Protein AF-A0A8J6R395-F1 (afdb_monomer_lite)

pLDDT: mean 84.13, std 12.59, range [51.06, 98.0]

Foldseek 3Di:
DDDPVVVVVVVVVVVVVVVVVVVVVVVVLCQLQAADWDDDDDPDPVRCQQANDPPPFPQFKAQLLLLVCLCVVCVVLAPDPDGQVSQVFACDPPDPGGGQWYFTDGSGTIIGGGPRQQQKDWDQDPPPRDIDIDGRHRHHSGNPVSVLSSLLVSLPDPCLALVNSVVVSVVPDDDDPVVSVCSHPPNSVVSSVSSNPRDPVVVVCVVVVCCPPVVVVVVVVVVVVVVVVVPDPPDD

Secondary structure (DSSP, 8-state):
---HHHHHHHHHHHHHHHHHHHHHHHHHHHIIIII-BPP---SSHHHHHHH---S-TTTT-EEHHHHHHHHHH-GGGSSSSSGGGGGT----TT-SS-TTEEEEEESEEEEEE-GGGTSEEEEE-TTT--EEEEET-S-----HHHHHHHHHHHHTSTT-SHHHHHHHHTTT----HHHHHHIIIIIHHHHHHHHHTS--HHHHHHH-GGGTTHHHHHHHHHHHHHHHHTTSPPP-

Sequence (236 aa):
MTSTKEKIGRLVTIGGLILALFVGSVWYLSWVHLSRKVPLAYASVEQQFNYGMIGVEQVDTVPYWIWLILPRLFPEKLPRPGGYVSLKMDWEAGEEVPVGLTKQTTGFPKVSLNCAACHNATFSSLSDGKTKMILTGSAPNFDLQGYVNFLRSSANDPRFNSNYLLNKLQDVYELSWLEKRFYRYIIIPQSQQALSQLEDVPDLLKSHPNWTKEAMQHWQSIQFENSQASQLPNPT

Radius of gyration: 25.34 Å; chains: 1; bounding box: 83×41×78 Å

Structure (mmCIF, N/CA/C/O backbone):
data_AF-A0A8J6R395-F1
#
_entry.id   AF-A0A8J6R395-F1
#
loop_
_atom_site.group_PDB
_atom_site.id
_atom_site.type_symbol
_atom_site.label_atom_id
_atom_site.label_alt_id
_atom_site.label_comp_id
_atom_site.label_asym_id
_atom_site.label_entity_id
_atom_site.label_seq_id
_atom_site.pdbx_PDB_ins_code
_atom_site.Cartn_x
_atom_site.Cartn_y
_atom_site.Cartn_z
_atom_site.occupancy
_atom_site.B_iso_or_equiv
_atom_site.auth_seq_id
_atom_site.auth_comp_id
_atom_site.auth_asym_id
_atom_site.auth_atom_id
_atom_site.pdbx_PDB_model_num
ATOM 1 N N . MET A 1 1 ? -29.014 -1.607 56.529 1.00 56.12 1 MET A N 1
ATOM 2 C CA . MET A 1 1 ? -29.369 -0.866 55.298 1.00 56.12 1 MET A CA 1
ATOM 3 C C . MET A 1 1 ? -28.201 0.051 54.966 1.00 56.12 1 MET A C 1
ATOM 5 O O . MET A 1 1 ? -27.916 0.921 55.773 1.00 56.12 1 MET A O 1
ATOM 9 N N . THR A 1 2 ? -27.470 -0.179 53.870 1.00 57.72 2 THR A N 1
ATOM 10 C CA . THR A 1 2 ? -26.353 0.706 53.481 1.00 57.72 2 THR A CA 1
ATOM 11 C C . THR A 1 2 ? -26.871 2.110 53.181 1.00 57.72 2 THR A C 1
ATOM 13 O O . THR A 1 2 ? -27.927 2.260 52.553 1.00 57.72 2 THR A O 1
ATOM 16 N N . SER A 1 3 ? -26.152 3.125 53.665 1.00 76.44 3 SER A N 1
ATOM 17 C CA . SER A 1 3 ? -26.546 4.530 53.539 1.00 76.44 3 SER A CA 1
ATOM 18 C C . SER A 1 3 ? -26.603 4.933 52.064 1.00 76.44 3 SER A C 1
ATOM 20 O O . SER A 1 3 ? -25.755 4.531 51.266 1.00 76.44 3 SER A O 1
ATOM 22 N N . THR A 1 4 ? -27.584 5.752 51.678 1.00 79.94 4 THR A N 1
ATOM 23 C CA . THR A 1 4 ? -27.735 6.259 50.302 1.00 79.94 4 THR A CA 1
ATOM 24 C C . THR A 1 4 ? -26.440 6.895 49.777 1.00 79.94 4 THR A C 1
ATOM 26 O O . THR A 1 4 ? -26.109 6.722 48.607 1.00 79.94 4 THR A O 1
ATOM 29 N N . LYS A 1 5 ? -25.645 7.535 50.650 1.00 78.81 5 LYS A N 1
ATOM 30 C CA . LYS A 1 5 ? -24.327 8.095 50.300 1.00 78.81 5 LYS A CA 1
ATOM 31 C C . LYS A 1 5 ? -23.294 7.026 49.919 1.00 78.81 5 LYS A C 1
ATOM 33 O O . LYS A 1 5 ? -22.570 7.218 48.949 1.00 78.81 5 LYS A O 1
ATOM 38 N N . GLU A 1 6 ? -23.252 5.892 50.619 1.00 81.06 6 GLU A N 1
ATOM 39 C CA . GLU A 1 6 ? -22.342 4.780 50.290 1.00 81.06 6 GLU A CA 1
ATOM 40 C C . GLU A 1 6 ? -22.725 4.108 48.970 1.00 81.06 6 GLU A C 1
ATOM 42 O O . GLU A 1 6 ? -21.857 3.757 48.173 1.00 81.06 6 GLU A O 1
ATOM 47 N N . LYS A 1 7 ? -24.031 3.960 48.707 1.00 81.25 7 LYS A N 1
ATOM 48 C CA . LYS A 1 7 ? -24.529 3.417 47.434 1.00 81.25 7 LYS A CA 1
ATOM 49 C C . LYS A 1 7 ? -24.155 4.319 46.257 1.00 81.25 7 LYS A C 1
ATOM 51 O O . LYS A 1 7 ? -23.682 3.813 45.244 1.00 81.25 7 LYS A O 1
ATOM 56 N N . ILE A 1 8 ? -24.318 5.636 46.408 1.00 84.69 8 ILE A N 1
ATOM 57 C CA . ILE A 1 8 ? -23.926 6.623 45.391 1.00 84.69 8 ILE A CA 1
ATOM 58 C C . ILE A 1 8 ? -22.409 6.601 45.177 1.00 84.69 8 ILE A C 1
ATOM 60 O O . ILE A 1 8 ? -21.969 6.513 44.035 1.00 84.69 8 ILE A O 1
ATOM 64 N N . GLY A 1 9 ? -21.610 6.596 46.251 1.00 85.69 9 GLY A N 1
ATOM 65 C CA . GLY A 1 9 ? -20.150 6.498 46.153 1.00 85.69 9 GLY A CA 1
ATOM 66 C C . GLY A 1 9 ? -19.703 5.247 45.394 1.00 85.69 9 GLY A C 1
ATOM 67 O O . GLY A 1 9 ? -18.913 5.340 44.459 1.00 85.69 9 GLY A O 1
ATOM 68 N N . ARG A 1 10 ? -20.293 4.088 45.709 1.00 88.75 10 ARG A N 1
ATOM 69 C CA . ARG A 1 10 ? -19.997 2.822 45.026 1.00 88.75 10 ARG A CA 1
ATOM 70 C C . ARG A 1 10 ? -20.396 2.839 43.548 1.00 88.75 10 ARG A C 1
ATOM 72 O O . ARG A 1 10 ? -19.647 2.324 42.724 1.00 88.75 10 ARG A O 1
ATOM 79 N N . LEU A 1 11 ? -21.538 3.436 43.198 1.00 90.38 11 LEU A N 1
ATOM 80 C CA . LEU A 1 11 ? -21.971 3.586 41.803 1.00 90.38 11 LEU A CA 1
ATOM 81 C C . LEU A 1 11 ? -21.041 4.505 41.006 1.00 90.38 11 LEU A C 1
ATOM 83 O O . LEU A 1 11 ? -20.700 4.174 39.874 1.00 90.38 11 LEU A O 1
ATOM 87 N N . VAL A 1 12 ? -20.584 5.611 41.600 1.00 91.75 12 VAL A N 1
ATOM 88 C CA . VAL A 1 12 ? -19.603 6.510 40.972 1.00 91.75 12 VAL A CA 1
ATOM 89 C C . VAL A 1 12 ? -18.276 5.786 40.745 1.00 91.75 12 VAL A C 1
ATOM 91 O O . VAL A 1 12 ? -17.721 5.869 39.653 1.00 91.75 12 VAL A O 1
ATOM 94 N N . THR A 1 13 ? -17.790 5.016 41.724 1.00 91.44 13 THR A N 1
ATOM 95 C CA . THR A 1 13 ? -16.564 4.219 41.564 1.00 91.44 13 THR A CA 1
ATOM 96 C C . THR A 1 13 ? -16.709 3.161 40.472 1.00 91.44 13 THR A C 1
ATOM 98 O O . THR A 1 13 ? -15.827 3.037 39.628 1.00 91.44 13 THR A O 1
ATOM 101 N N . ILE A 1 14 ? -17.824 2.423 40.444 1.00 93.88 14 ILE A N 1
ATOM 102 C CA . ILE A 1 14 ? -18.089 1.422 39.400 1.00 93.88 14 ILE A CA 1
ATOM 103 C C . ILE A 1 14 ? -18.165 2.092 38.025 1.00 93.88 14 ILE A C 1
ATOM 105 O O . ILE A 1 14 ? -17.527 1.621 37.088 1.00 93.88 14 ILE A O 1
ATOM 109 N N . GLY A 1 15 ? -18.885 3.210 37.907 1.00 94.31 15 GLY A N 1
ATOM 110 C CA . GLY A 1 15 ? -18.966 3.980 36.668 1.00 94.31 15 GLY A CA 1
ATOM 111 C C . GLY A 1 15 ? -17.594 4.467 36.197 1.00 94.31 15 GLY A C 1
ATOM 112 O O . GLY A 1 15 ? -17.261 4.318 35.024 1.00 94.31 15 GLY A O 1
ATOM 113 N N . GLY A 1 16 ? -16.766 4.964 37.119 1.00 95.44 16 GLY A N 1
ATOM 114 C CA . GLY A 1 16 ? -15.389 5.369 36.838 1.00 95.44 16 GLY A CA 1
ATOM 115 C C . GLY A 1 16 ? -14.510 4.212 36.359 1.00 95.44 16 GLY A C 1
ATOM 116 O O . GLY A 1 16 ? -13.795 4.361 35.372 1.00 95.44 16 GLY A O 1
ATOM 117 N N . LEU A 1 17 ? -14.601 3.040 36.996 1.00 95.56 17 LEU A N 1
ATOM 118 C CA . LEU A 1 17 ? -13.863 1.841 36.581 1.00 95.56 17 LEU A CA 1
ATOM 119 C C . LEU A 1 17 ? -14.310 1.337 35.205 1.00 95.56 17 LEU A C 1
ATOM 121 O O . LEU A 1 17 ? -13.466 0.995 34.381 1.00 95.56 17 LEU A O 1
ATOM 125 N N . ILE A 1 18 ? -15.617 1.327 34.929 1.00 94.94 18 ILE A N 1
ATOM 126 C CA . ILE A 1 18 ? -16.154 0.945 33.616 1.00 94.94 18 ILE A CA 1
ATOM 127 C C . ILE A 1 18 ? -15.660 1.912 32.539 1.00 94.94 18 ILE A C 1
ATOM 129 O O . ILE A 1 18 ? -15.206 1.467 31.487 1.00 94.94 18 ILE A O 1
ATOM 133 N N . LEU A 1 19 ? -15.698 3.221 32.801 1.00 94.50 19 LEU A N 1
ATOM 134 C CA . LEU A 1 19 ? -15.193 4.222 31.865 1.00 94.50 19 LEU A CA 1
ATOM 135 C C . LEU A 1 19 ? -13.690 4.048 31.618 1.00 94.50 19 LEU A C 1
ATOM 137 O O . LEU A 1 19 ? -13.259 4.066 30.468 1.00 94.50 19 LEU A O 1
ATOM 141 N N . ALA A 1 20 ? -12.899 3.828 32.670 1.00 94.06 20 ALA A N 1
ATOM 142 C CA . ALA A 1 20 ? -11.463 3.593 32.550 1.00 94.06 20 ALA A CA 1
ATOM 143 C C . ALA A 1 20 ? -11.154 2.329 31.732 1.00 94.06 20 ALA A C 1
ATOM 145 O O . ALA A 1 20 ? -10.299 2.364 30.849 1.00 94.06 20 ALA A O 1
ATOM 146 N N . LEU A 1 21 ? -11.883 1.233 31.966 1.00 95.00 21 LEU A N 1
ATOM 147 C CA . LEU A 1 21 ? -11.754 0.001 31.184 1.00 95.00 21 LEU A CA 1
ATOM 148 C C . LEU A 1 21 ? -12.159 0.205 29.724 1.00 95.00 21 LEU A C 1
ATOM 150 O O . LEU A 1 21 ? -11.479 -0.293 28.828 1.00 95.00 21 LEU A O 1
ATOM 154 N N . PHE A 1 22 ? -13.234 0.951 29.469 1.00 94.81 22 PHE A N 1
ATOM 155 C CA . PHE A 1 22 ? -13.680 1.263 28.115 1.00 94.81 22 PHE A CA 1
ATOM 156 C C . PHE A 1 22 ? -12.634 2.091 27.363 1.00 94.81 22 PHE A C 1
ATOM 158 O O . PHE A 1 22 ? -12.210 1.704 26.276 1.00 94.81 22 PHE A O 1
ATOM 165 N N . VAL A 1 23 ? -12.155 3.183 27.967 1.00 93.94 23 VAL A N 1
ATOM 166 C CA . VAL A 1 23 ? -11.109 4.037 27.386 1.00 93.94 23 VAL A CA 1
ATOM 167 C C . VAL A 1 23 ? -9.820 3.245 27.166 1.00 93.94 23 VAL A C 1
ATOM 169 O O . VAL A 1 23 ? -9.249 3.309 26.080 1.00 93.94 23 VAL A O 1
ATOM 172 N N . GLY A 1 24 ? -9.399 2.442 28.148 1.00 93.69 24 GLY A N 1
ATOM 173 C CA . GLY A 1 24 ? -8.225 1.576 28.028 1.00 93.69 24 GLY A CA 1
ATOM 174 C C . GLY A 1 24 ? -8.359 0.553 26.898 1.00 93.69 24 GLY A C 1
ATOM 175 O O . GLY A 1 24 ? -7.418 0.358 26.131 1.00 93.69 24 GLY A O 1
ATOM 176 N N . SER A 1 25 ? -9.543 -0.042 26.731 1.00 91.56 25 SER A N 1
ATOM 177 C CA . SER A 1 25 ? -9.823 -1.003 25.655 1.00 91.56 25 SER A CA 1
ATOM 178 C C . SER A 1 25 ? -9.801 -0.341 24.279 1.00 91.56 25 SER A C 1
ATOM 180 O O . SER A 1 25 ? -9.165 -0.853 23.360 1.00 91.56 25 SER A O 1
ATOM 182 N N . VAL A 1 26 ? -10.448 0.820 24.126 1.00 90.62 26 VAL A N 1
ATOM 183 C CA . VAL A 1 26 ? -10.442 1.583 22.867 1.00 90.62 26 VAL A CA 1
ATOM 184 C C . VAL A 1 26 ? -9.024 2.014 22.502 1.00 90.62 26 VAL A C 1
ATOM 186 O O . VAL A 1 26 ? -8.619 1.868 21.346 1.00 90.62 26 VAL A O 1
ATOM 189 N N . TRP A 1 27 ? -8.256 2.502 23.479 1.00 91.62 27 TRP A N 1
ATOM 190 C CA . TRP A 1 27 ? -6.858 2.878 23.283 1.00 91.62 27 TRP A CA 1
ATOM 191 C C . TRP A 1 27 ? -6.016 1.681 22.832 1.00 91.62 27 TRP A C 1
ATOM 193 O O . TRP A 1 27 ? -5.324 1.767 21.818 1.00 91.62 27 TRP A O 1
ATOM 203 N N . TYR A 1 28 ? -6.128 0.545 23.526 1.00 91.12 28 TYR A N 1
ATOM 204 C CA . TYR A 1 28 ? -5.366 -0.662 23.211 1.00 91.12 28 TYR A CA 1
ATOM 205 C C . TYR A 1 28 ? -5.694 -1.195 21.812 1.00 91.12 28 TYR A C 1
ATOM 207 O O . TYR A 1 28 ? -4.789 -1.465 21.026 1.00 91.12 28 TYR A O 1
ATOM 215 N N . LEU A 1 29 ? -6.979 -1.282 21.457 1.00 89.56 29 LEU A N 1
ATOM 216 C CA . LEU A 1 29 ? -7.403 -1.737 20.130 1.00 89.56 29 LEU A CA 1
ATOM 217 C C . LEU A 1 29 ? -6.937 -0.785 19.023 1.00 89.56 29 LEU A C 1
ATOM 219 O O . LEU A 1 29 ? -6.461 -1.237 17.983 1.00 89.56 29 LEU A O 1
ATOM 223 N N . SER A 1 30 ? -7.024 0.526 19.254 1.00 86.38 30 SER A N 1
ATOM 224 C CA . SER A 1 30 ? -6.527 1.526 18.305 1.00 86.38 30 SER A CA 1
ATOM 225 C C . SER A 1 30 ? -5.020 1.391 18.108 1.00 86.38 30 SER A C 1
ATOM 227 O O . SER A 1 30 ? -4.551 1.370 16.974 1.00 86.38 30 SER A O 1
ATOM 229 N N . TRP A 1 31 ? -4.257 1.217 19.190 1.00 90.56 31 TRP A N 1
ATOM 230 C CA . TRP A 1 31 ? -2.820 0.973 19.114 1.00 90.56 31 TRP A CA 1
ATOM 231 C C . TRP A 1 31 ? -2.498 -0.287 18.303 1.00 90.56 31 TRP A C 1
ATOM 233 O O . TRP A 1 31 ? -1.672 -0.240 17.390 1.00 90.56 31 TRP A O 1
ATOM 243 N N . VAL A 1 32 ? -3.182 -1.400 18.587 1.00 86.38 32 VAL A N 1
ATOM 244 C CA . VAL A 1 32 ? -2.973 -2.681 17.896 1.00 86.38 32 VAL A CA 1
ATOM 245 C C . VAL A 1 32 ? -3.240 -2.570 16.394 1.00 86.38 32 VAL A C 1
ATOM 247 O O . VAL A 1 32 ? -2.427 -3.062 15.615 1.00 86.38 32 VAL A O 1
ATOM 250 N N . HIS A 1 33 ? -4.326 -1.909 15.986 1.00 85.75 33 HIS A N 1
ATOM 251 C CA . HIS A 1 33 ? -4.751 -1.866 14.583 1.00 85.75 33 HIS A CA 1
ATOM 252 C C . HIS A 1 33 ? -4.195 -0.691 13.772 1.00 85.75 33 HIS A C 1
ATOM 254 O O . HIS A 1 33 ? -4.229 -0.745 12.543 1.00 85.75 33 HIS A O 1
ATOM 260 N N . LEU A 1 34 ? -3.672 0.359 14.414 1.00 83.62 34 LEU A N 1
ATOM 261 C CA . LEU A 1 34 ? -3.184 1.555 13.712 1.00 83.62 34 LEU A CA 1
ATOM 262 C C . LEU A 1 34 ? -1.682 1.809 13.884 1.00 83.62 34 LEU A C 1
ATOM 264 O O . LEU A 1 34 ? -1.074 2.381 12.981 1.00 83.62 34 LEU A O 1
ATOM 268 N N . SER A 1 35 ? -1.069 1.349 14.980 1.00 83.88 35 SER A N 1
ATOM 269 C CA . SER A 1 35 ? 0.290 1.779 15.351 1.00 83.88 35 SER A CA 1
ATOM 270 C C . SER A 1 35 ? 1.264 0.645 15.668 1.00 83.88 35 SER A C 1
ATOM 272 O O . SER A 1 35 ? 2.477 0.856 15.633 1.00 83.88 35 SER A O 1
ATOM 274 N N . ARG A 1 36 ? 0.779 -0.565 15.976 1.00 88.50 36 ARG A N 1
ATOM 275 C CA . ARG A 1 36 ? 1.634 -1.688 16.381 1.00 88.50 36 ARG A CA 1
ATOM 276 C C . ARG A 1 36 ? 2.570 -2.111 15.253 1.00 88.50 36 ARG A C 1
ATOM 278 O O . ARG A 1 36 ? 2.127 -2.669 14.251 1.00 88.50 36 ARG A O 1
ATOM 285 N N . LYS A 1 37 ? 3.869 -1.906 15.455 1.00 85.44 37 LYS A N 1
ATOM 286 C CA . LYS A 1 37 ? 4.921 -2.380 14.553 1.00 85.44 37 LYS A CA 1
ATOM 287 C C . LYS A 1 37 ? 5.205 -3.856 14.807 1.00 85.44 37 LYS A C 1
ATOM 289 O O . LYS A 1 37 ? 5.420 -4.256 15.950 1.00 85.44 37 LYS A O 1
ATOM 294 N N . VAL A 1 38 ? 5.218 -4.651 13.745 1.00 85.69 38 VAL A N 1
ATOM 295 C CA . VAL A 1 38 ? 5.715 -6.028 13.773 1.00 85.69 38 VAL A CA 1
ATOM 296 C C . VAL A 1 38 ? 7.155 -6.005 13.253 1.00 85.69 38 VAL A C 1
ATOM 298 O O . VAL A 1 38 ? 7.378 -5.498 12.146 1.00 85.69 38 VAL A O 1
ATOM 301 N N . PRO A 1 39 ? 8.138 -6.476 14.041 1.00 81.88 39 PRO A N 1
ATOM 302 C CA . PRO A 1 39 ? 9.511 -6.577 13.572 1.00 81.88 39 PRO A CA 1
ATOM 303 C C . PRO A 1 39 ? 9.601 -7.631 12.466 1.00 81.88 39 PRO A C 1
ATOM 305 O O . PRO A 1 39 ? 8.974 -8.686 12.555 1.00 81.88 39 PRO A O 1
ATOM 308 N N . LEU A 1 40 ? 10.384 -7.332 11.434 1.00 82.44 40 LEU A N 1
ATOM 309 C CA . LEU A 1 40 ? 10.732 -8.270 10.374 1.00 82.44 40 LEU A CA 1
ATOM 310 C C . LEU A 1 40 ? 12.179 -8.706 10.583 1.00 82.44 40 LEU A C 1
ATOM 312 O O . LEU A 1 40 ? 13.036 -7.874 10.883 1.00 82.44 40 LEU A O 1
ATOM 316 N N . ALA A 1 41 ? 12.429 -10.002 10.439 1.00 85.00 41 ALA A N 1
ATOM 317 C CA . ALA A 1 41 ? 13.768 -10.566 10.403 1.00 85.00 41 ALA A CA 1
ATOM 318 C C . ALA A 1 41 ? 14.008 -11.118 8.999 1.00 85.00 41 ALA A C 1
ATOM 320 O O . ALA A 1 41 ? 13.146 -11.804 8.452 1.00 85.00 41 ALA A O 1
ATOM 321 N N . TYR A 1 42 ? 15.170 -10.807 8.438 1.00 86.69 42 TYR A N 1
ATOM 322 C CA . TYR A 1 42 ? 15.583 -11.264 7.118 1.00 86.69 42 TYR A CA 1
ATOM 323 C C . TYR A 1 42 ? 16.632 -12.360 7.273 1.00 86.69 42 TYR A C 1
ATOM 325 O O . TYR A 1 42 ? 17.481 -12.293 8.164 1.00 86.69 42 TYR A O 1
ATOM 333 N N . ALA A 1 43 ? 16.569 -13.372 6.413 1.00 89.00 43 ALA A N 1
ATOM 334 C CA . ALA A 1 43 ? 17.501 -14.493 6.428 1.00 89.00 43 ALA A CA 1
ATOM 335 C C . ALA A 1 43 ? 18.907 -14.091 5.953 1.00 89.00 43 ALA A C 1
ATOM 337 O O . ALA A 1 43 ? 19.882 -14.758 6.298 1.00 89.00 43 ALA A O 1
ATOM 338 N N . SER A 1 44 ? 19.020 -13.011 5.174 1.00 90.19 44 SER A N 1
ATOM 339 C CA . SER A 1 44 ? 20.290 -12.512 4.654 1.00 90.19 44 SER A CA 1
ATOM 340 C C . SER A 1 44 ? 20.260 -11.003 4.381 1.00 90.19 44 SER A C 1
ATOM 342 O O . SER A 1 44 ? 19.198 -10.371 4.381 1.00 90.19 44 SER A O 1
ATOM 344 N N . VAL A 1 45 ? 21.440 -10.422 4.134 1.00 88.75 45 VAL A N 1
ATOM 345 C CA . VAL A 1 45 ? 21.584 -9.004 3.760 1.00 88.75 45 VAL A CA 1
ATOM 346 C C . VAL A 1 45 ? 20.914 -8.734 2.416 1.00 88.75 45 VAL A C 1
ATOM 348 O O . VAL A 1 45 ? 20.307 -7.685 2.234 1.00 88.75 45 VAL A O 1
ATOM 351 N N . GLU A 1 46 ? 20.968 -9.694 1.498 1.00 87.81 46 GLU A N 1
ATOM 352 C CA . GLU A 1 46 ? 20.325 -9.618 0.191 1.00 87.81 46 GLU A CA 1
ATOM 353 C C . GLU A 1 46 ? 18.805 -9.529 0.331 1.00 87.81 46 GLU A C 1
ATOM 355 O O . GLU A 1 46 ? 18.181 -8.647 -0.255 1.00 87.81 46 GLU A O 1
ATOM 360 N N . GLN A 1 47 ? 18.206 -10.373 1.177 1.00 88.94 47 GLN A N 1
ATOM 361 C CA . GLN A 1 47 ? 16.768 -10.315 1.433 1.00 88.94 47 GLN A CA 1
ATOM 362 C C . GLN A 1 47 ? 16.377 -8.999 2.126 1.00 88.94 47 GLN A C 1
ATOM 364 O O . GLN A 1 47 ? 15.368 -8.385 1.776 1.00 88.94 47 GLN A O 1
ATOM 369 N N . GLN A 1 48 ? 17.197 -8.524 3.069 1.00 90.12 48 GLN A N 1
ATOM 370 C CA . GLN A 1 48 ? 16.993 -7.220 3.699 1.00 90.12 48 GLN A CA 1
ATOM 371 C C . GLN A 1 48 ? 17.123 -6.069 2.695 1.00 90.12 48 GLN A C 1
ATOM 373 O O . GLN A 1 48 ? 16.398 -5.089 2.803 1.00 90.12 48 GLN A O 1
ATOM 378 N N . PHE A 1 49 ? 18.015 -6.155 1.714 1.00 89.19 49 PHE A N 1
ATOM 379 C CA . PHE A 1 49 ? 18.121 -5.144 0.670 1.00 89.19 49 PHE A CA 1
ATOM 380 C C . PHE A 1 49 ? 16.891 -5.158 -0.248 1.00 89.19 49 PHE A C 1
ATOM 382 O O . PHE A 1 49 ? 16.314 -4.104 -0.514 1.00 89.19 49 PHE A O 1
ATOM 389 N N . ASN A 1 50 ? 16.455 -6.347 -0.676 1.00 88.94 50 ASN A N 1
ATOM 390 C CA . ASN A 1 50 ? 15.342 -6.520 -1.609 1.00 88.94 50 ASN A CA 1
ATOM 391 C C . ASN A 1 50 ? 13.985 -6.117 -1.013 1.00 88.94 50 ASN A C 1
ATOM 393 O O . ASN A 1 50 ? 13.172 -5.512 -1.716 1.00 88.94 50 ASN A O 1
ATOM 397 N N . TYR A 1 51 ? 13.753 -6.405 0.275 1.00 91.06 51 TYR A N 1
ATOM 398 C CA . TYR A 1 51 ? 12.437 -6.278 0.925 1.00 91.06 51 TYR A CA 1
ATOM 399 C C . TYR A 1 51 ? 12.444 -5.438 2.208 1.00 91.06 51 TYR A C 1
ATOM 401 O O . TYR A 1 51 ? 11.410 -5.288 2.862 1.00 91.06 51 TYR A O 1
ATOM 409 N N . GLY A 1 52 ? 13.589 -4.867 2.577 1.00 89.38 52 GLY A N 1
ATOM 410 C CA . GLY A 1 52 ? 13.772 -4.084 3.794 1.00 89.38 52 GLY A CA 1
ATOM 411 C C . GLY A 1 52 ? 12.975 -2.792 3.834 1.00 89.38 52 GLY A C 1
ATOM 412 O O . GLY A 1 52 ? 12.745 -2.149 2.812 1.00 89.38 52 GLY A O 1
ATOM 413 N N . MET A 1 53 ? 12.612 -2.402 5.052 1.00 81.88 53 MET A N 1
ATOM 414 C CA . MET A 1 53 ? 12.093 -1.077 5.375 1.00 81.88 53 MET A CA 1
ATOM 415 C C . MET A 1 53 ? 13.272 -0.111 5.558 1.00 81.88 53 MET A C 1
ATOM 417 O O . MET A 1 53 ? 14.254 -0.463 6.213 1.00 81.88 53 MET A O 1
ATOM 421 N N . ILE A 1 54 ? 13.176 1.096 5.013 1.00 76.00 54 ILE A N 1
ATOM 422 C CA . ILE A 1 54 ? 14.233 2.120 4.974 1.00 76.00 54 ILE A CA 1
ATOM 423 C C . ILE A 1 54 ? 13.933 3.346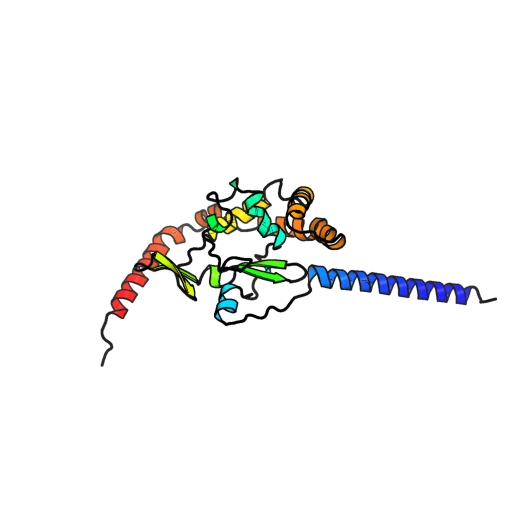 5.860 1.00 76.00 54 ILE A C 1
ATOM 425 O O . ILE A 1 54 ? 14.778 4.223 6.011 1.00 76.00 54 ILE A O 1
ATOM 429 N N . GLY A 1 55 ? 12.762 3.397 6.500 1.00 70.25 55 GLY A N 1
ATOM 430 C CA . GLY A 1 55 ? 12.381 4.391 7.507 1.00 70.25 55 GLY A CA 1
ATOM 431 C C . GLY A 1 55 ? 11.734 5.670 6.963 1.00 70.25 55 GLY A C 1
ATOM 432 O O . GLY A 1 55 ? 11.430 6.564 7.755 1.00 70.25 55 GLY A O 1
ATOM 433 N N . VAL A 1 56 ? 11.504 5.772 5.649 1.00 64.12 56 VAL A N 1
ATOM 434 C CA . VAL A 1 56 ? 10.885 6.943 4.984 1.00 64.12 56 VAL A CA 1
ATOM 435 C C . VAL A 1 56 ? 9.439 6.699 4.529 1.00 64.12 56 VAL A C 1
ATOM 437 O O . VAL A 1 56 ? 8.835 7.523 3.853 1.00 64.12 56 VAL A O 1
ATOM 440 N N . GLU A 1 57 ? 8.823 5.598 4.953 1.00 63.38 57 GLU A N 1
ATOM 441 C CA . GLU A 1 57 ? 7.550 5.089 4.413 1.00 63.38 57 GLU A CA 1
ATOM 442 C C . GLU A 1 57 ? 6.309 5.856 4.883 1.00 63.38 57 GLU A C 1
ATOM 444 O O . GLU A 1 57 ? 5.174 5.501 4.559 1.00 63.38 57 GLU A O 1
ATOM 449 N N . GLN A 1 58 ? 6.492 6.912 5.675 1.00 55.03 58 GLN A N 1
ATOM 450 C CA . GLN A 1 58 ? 5.380 7.718 6.179 1.00 55.03 58 GLN A CA 1
ATOM 451 C C . GLN A 1 58 ? 4.626 8.453 5.061 1.00 55.03 58 GLN A C 1
ATOM 453 O O . GLN A 1 58 ? 3.486 8.849 5.285 1.00 55.03 58 GLN A O 1
ATOM 458 N N . VAL A 1 59 ? 5.234 8.602 3.879 1.00 52.41 59 VAL A N 1
ATOM 459 C CA . VAL A 1 59 ? 4.680 9.378 2.760 1.00 52.41 59 VAL A CA 1
ATOM 460 C C . VAL A 1 59 ? 4.078 8.484 1.661 1.00 52.41 59 VAL A C 1
ATOM 462 O O . VAL A 1 59 ? 3.040 8.835 1.107 1.00 52.41 59 VAL A O 1
ATOM 465 N N . ASP A 1 60 ? 4.619 7.277 1.437 1.00 63.34 60 ASP A N 1
ATOM 466 C CA . ASP A 1 60 ? 4.350 6.490 0.215 1.00 63.34 60 ASP A CA 1
ATOM 467 C C . ASP A 1 60 ? 3.720 5.104 0.469 1.00 63.34 60 ASP A C 1
ATOM 469 O O . ASP A 1 60 ? 3.845 4.182 -0.342 1.00 63.34 60 ASP A O 1
ATOM 473 N N . THR A 1 61 ? 3.047 4.913 1.611 1.00 84.06 61 THR A N 1
ATOM 474 C CA . THR A 1 61 ? 2.488 3.598 1.964 1.00 84.06 61 THR A CA 1
ATOM 475 C C . THR A 1 61 ? 1.092 3.345 1.413 1.00 84.06 61 THR A C 1
ATOM 477 O O . THR A 1 61 ? 0.162 4.122 1.615 1.00 84.06 61 THR A O 1
ATOM 480 N N . VAL A 1 62 ? 0.908 2.166 0.816 1.00 92.81 62 VAL A N 1
ATOM 481 C CA . VAL A 1 62 ? -0.404 1.650 0.404 1.00 92.81 62 VAL A CA 1
ATOM 482 C C . VAL A 1 62 ? -0.771 0.463 1.297 1.00 92.81 62 VAL A C 1
ATOM 484 O O . VAL A 1 62 ? 0.070 -0.408 1.518 1.00 92.81 62 VAL A O 1
ATOM 487 N N . PRO A 1 63 ? -2.002 0.352 1.826 1.00 94.75 63 PRO A N 1
ATOM 488 C CA . PRO A 1 63 ? -2.421 -0.852 2.541 1.00 94.75 63 PRO A CA 1
ATOM 489 C C . PRO A 1 63 ? -2.271 -2.078 1.631 1.00 94.75 63 PRO A C 1
ATOM 491 O O . PRO A 1 63 ? -2.822 -2.091 0.531 1.00 94.75 63 PRO A O 1
ATOM 494 N N . TYR A 1 64 ? -1.547 -3.107 2.082 1.00 95.75 64 TYR A N 1
ATOM 495 C CA . TYR A 1 64 ? -1.136 -4.252 1.254 1.00 95.75 64 TYR A CA 1
ATOM 496 C C . TYR A 1 64 ? -2.319 -4.908 0.538 1.00 95.75 64 TYR A C 1
ATOM 498 O O . TYR A 1 64 ? -2.275 -5.160 -0.660 1.00 95.75 64 TYR A O 1
ATOM 506 N N . TRP A 1 65 ? -3.410 -5.123 1.268 1.00 96.25 65 TRP A N 1
ATOM 507 C CA . TRP A 1 65 ? -4.616 -5.747 0.739 1.00 96.25 65 TRP A CA 1
ATOM 508 C C . TRP A 1 65 ? -5.315 -4.904 -0.331 1.00 96.25 65 TRP A C 1
ATOM 510 O O . TRP A 1 65 ? -5.877 -5.457 -1.271 1.00 96.25 65 TRP A O 1
ATOM 520 N N . ILE A 1 66 ? -5.256 -3.573 -0.217 1.00 96.38 66 ILE A N 1
ATOM 521 C CA . ILE A 1 66 ? -5.767 -2.673 -1.256 1.00 96.38 66 ILE A CA 1
ATOM 522 C C . ILE A 1 66 ? -4.838 -2.732 -2.462 1.00 96.38 66 ILE A C 1
ATOM 524 O O . ILE A 1 66 ? -5.313 -2.998 -3.560 1.00 96.38 66 ILE A O 1
ATOM 528 N N . TRP A 1 67 ? -3.532 -2.546 -2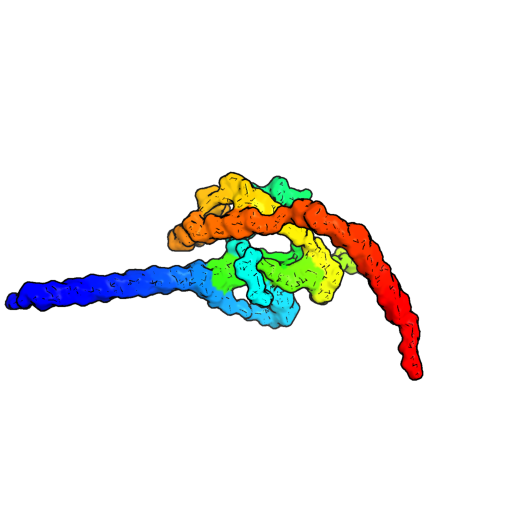.249 1.00 96.62 67 TRP A N 1
ATOM 529 C CA . TRP A 1 67 ? -2.511 -2.633 -3.293 1.00 96.62 67 TRP A CA 1
ATOM 530 C C . TRP A 1 67 ? -2.674 -3.913 -4.122 1.00 96.62 67 TRP A C 1
ATOM 532 O O . TRP A 1 67 ? -2.869 -3.845 -5.329 1.00 96.62 67 TRP A O 1
ATOM 542 N N . LEU A 1 68 ? -2.769 -5.071 -3.470 1.00 96.00 68 LEU A N 1
ATOM 543 C CA . LEU A 1 68 ? -2.904 -6.372 -4.126 1.00 96.00 68 LEU A CA 1
ATOM 544 C C . LEU A 1 68 ? -4.065 -6.437 -5.136 1.00 96.00 68 LEU A C 1
ATOM 546 O O . LEU A 1 68 ? -3.939 -7.071 -6.184 1.00 96.00 68 LEU A O 1
ATOM 550 N N . ILE A 1 69 ? -5.197 -5.790 -4.838 1.00 96.62 69 ILE A N 1
ATOM 551 C CA . ILE A 1 69 ? -6.390 -5.841 -5.691 1.00 96.62 69 ILE A CA 1
ATOM 552 C C . ILE A 1 69 ? -6.452 -4.712 -6.727 1.00 96.62 69 ILE A C 1
ATOM 554 O O . ILE A 1 69 ? -7.179 -4.864 -7.711 1.00 96.62 69 ILE A O 1
ATOM 558 N N . LEU A 1 70 ? -5.703 -3.611 -6.565 1.00 97.12 70 LEU A N 1
ATOM 559 C CA . LEU A 1 70 ? -5.789 -2.451 -7.468 1.00 97.12 70 LEU A CA 1
ATOM 560 C C . LEU A 1 70 ? -5.634 -2.817 -8.951 1.00 97.12 70 LEU A C 1
ATOM 562 O O . LEU A 1 70 ? -6.488 -2.393 -9.731 1.00 97.12 70 LEU A O 1
ATOM 566 N N . PRO A 1 71 ? -4.642 -3.626 -9.378 1.00 97.06 71 PRO A N 1
ATOM 567 C CA . PRO A 1 71 ? -4.453 -3.920 -10.799 1.00 97.06 71 PRO A CA 1
ATOM 568 C C . PRO A 1 71 ? -5.632 -4.662 -11.433 1.00 97.06 71 PRO A C 1
ATOM 570 O O . PRO A 1 71 ? -5.871 -4.543 -12.630 1.00 97.06 71 PRO A O 1
ATOM 573 N N . ARG A 1 72 ? -6.377 -5.433 -10.631 1.00 96.06 72 ARG A N 1
ATOM 574 C CA . ARG A 1 72 ? -7.587 -6.134 -11.076 1.00 96.06 72 ARG A CA 1
ATOM 575 C C . ARG A 1 72 ? -8.785 -5.192 -11.167 1.00 96.06 72 ARG A C 1
ATOM 577 O O . ARG A 1 72 ? -9.654 -5.399 -12.006 1.00 96.06 72 ARG A O 1
ATOM 584 N N . LEU A 1 73 ? -8.860 -4.198 -10.284 1.00 96.75 73 LEU A N 1
ATOM 585 C CA . LEU A 1 73 ? -9.982 -3.259 -10.226 1.00 96.75 73 LEU A CA 1
ATOM 586 C C . LEU A 1 73 ? -9.860 -2.114 -11.231 1.00 96.75 73 LEU A C 1
ATOM 588 O O . LEU A 1 73 ? -10.888 -1.618 -11.690 1.00 96.75 73 LEU A O 1
ATOM 592 N N . PHE A 1 74 ? -8.627 -1.732 -11.563 1.00 97.62 74 PHE A N 1
ATOM 593 C CA . PHE A 1 74 ? -8.290 -0.608 -12.435 1.00 97.62 74 PHE A CA 1
ATOM 594 C C . PHE A 1 74 ? -7.304 -1.003 -13.553 1.00 97.62 74 PHE A C 1
ATOM 596 O O . PHE A 1 74 ? -6.305 -0.307 -13.756 1.00 97.62 74 PHE A O 1
ATOM 603 N N . PRO A 1 75 ? -7.510 -2.123 -14.275 1.00 97.44 75 PRO A N 1
ATOM 604 C CA . PRO A 1 75 ? -6.562 -2.586 -15.290 1.00 97.44 75 PRO A CA 1
ATOM 605 C C . PRO A 1 75 ? -6.341 -1.555 -16.404 1.00 97.44 75 PRO A C 1
ATOM 607 O O . PRO A 1 75 ? -5.250 -1.463 -16.954 1.00 97.44 75 PRO A O 1
ATOM 610 N N . GLU A 1 76 ? -7.353 -0.743 -16.707 1.00 96.75 76 GLU A N 1
ATOM 611 C CA . GLU A 1 76 ? -7.300 0.332 -17.698 1.00 96.75 76 GLU A CA 1
ATOM 612 C C . GLU A 1 76 ? -6.426 1.527 -17.289 1.00 96.75 76 GLU A C 1
ATOM 614 O O . GLU A 1 76 ? -6.155 2.394 -18.115 1.00 96.75 76 GLU A O 1
ATOM 619 N N . LYS A 1 77 ? -5.998 1.599 -16.022 1.00 96.25 77 LYS A N 1
ATOM 620 C CA . LYS A 1 77 ? -5.083 2.637 -15.521 1.00 96.25 77 LYS A CA 1
ATOM 621 C C . LYS A 1 77 ? -3.614 2.214 -15.598 1.00 96.25 77 LYS A C 1
ATOM 623 O O . LYS A 1 77 ? -2.738 3.013 -15.276 1.00 96.25 77 LYS A O 1
ATOM 628 N N . LEU A 1 78 ? -3.338 0.968 -15.980 1.00 96.12 78 LEU A N 1
ATOM 629 C CA . LEU A 1 78 ? -1.983 0.458 -16.176 1.00 96.12 78 LEU A CA 1
ATOM 630 C C . LEU A 1 78 ? -1.488 0.758 -17.598 1.00 96.12 78 LEU A C 1
ATOM 632 O O . LEU A 1 78 ? -2.292 0.814 -18.529 1.00 96.12 78 LEU A O 1
ATOM 636 N N . PRO A 1 79 ? -0.164 0.877 -17.810 1.00 91.50 79 PRO A N 1
ATOM 637 C CA . PRO A 1 79 ? 0.398 1.132 -19.139 1.00 91.50 79 PRO A CA 1
ATOM 638 C C . PRO A 1 79 ? 0.164 -0.015 -20.136 1.00 91.50 79 PRO A C 1
ATOM 640 O O . PRO A 1 79 ? 0.175 0.201 -21.345 1.00 91.50 79 PRO A O 1
ATOM 643 N N . ARG A 1 80 ? -0.012 -1.248 -19.644 1.00 93.06 80 ARG A N 1
ATOM 644 C CA . ARG A 1 80 ? -0.300 -2.448 -20.445 1.00 93.06 80 ARG A CA 1
ATOM 645 C C . ARG A 1 80 ? -0.974 -3.523 -19.582 1.00 93.06 80 ARG A C 1
ATOM 647 O O . ARG A 1 80 ? -0.872 -3.459 -18.357 1.00 93.06 80 ARG A O 1
ATOM 654 N N . PRO A 1 81 ? -1.613 -4.540 -20.185 1.00 92.75 81 PRO A N 1
ATOM 655 C CA . PRO A 1 81 ? -2.103 -5.700 -19.444 1.00 92.75 81 PRO A CA 1
ATOM 656 C C . PRO A 1 81 ? -0.982 -6.425 -18.677 1.00 92.75 81 PRO A C 1
ATOM 658 O O . PRO A 1 81 ? 0.183 -6.380 -19.077 1.00 92.75 81 PRO A O 1
ATOM 661 N N . GLY A 1 82 ? -1.340 -7.130 -17.598 1.00 91.06 82 GLY A N 1
ATOM 662 C CA . GLY A 1 82 ? -0.401 -7.943 -16.804 1.00 91.06 82 GLY A CA 1
ATOM 663 C C . GLY A 1 82 ? -0.242 -7.531 -15.337 1.00 91.06 82 GLY A C 1
ATOM 664 O O . GLY A 1 82 ? 0.617 -8.064 -14.641 1.00 91.06 82 GLY A O 1
ATOM 665 N N . GLY A 1 83 ? -1.059 -6.599 -14.844 1.00 94.75 83 GLY A N 1
ATOM 666 C CA . GLY A 1 83 ? -1.012 -6.167 -13.449 1.00 94.75 83 GLY A CA 1
ATOM 667 C C . GLY A 1 83 ? 0.291 -5.437 -13.114 1.00 94.75 83 GLY A C 1
ATOM 668 O O . GLY A 1 83 ? 0.811 -4.711 -13.949 1.00 94.75 83 GLY A O 1
ATOM 669 N N . TYR A 1 84 ? 0.866 -5.657 -11.932 1.00 94.88 84 TYR A N 1
ATOM 670 C CA . TYR A 1 84 ? 2.120 -4.999 -11.531 1.00 94.88 84 TYR A CA 1
ATOM 671 C C . TYR A 1 84 ? 3.322 -5.297 -12.450 1.00 94.88 84 TYR A C 1
ATOM 673 O O . TYR A 1 84 ? 4.219 -4.467 -12.579 1.00 94.88 84 TYR A O 1
ATOM 681 N N . VAL A 1 85 ? 3.307 -6.405 -13.198 1.00 91.88 85 VAL A N 1
ATOM 682 C CA . VAL A 1 85 ? 4.331 -6.707 -14.220 1.00 91.88 85 VAL A CA 1
ATOM 683 C C . VAL A 1 85 ? 4.312 -5.684 -15.369 1.00 91.88 85 VAL A C 1
ATOM 685 O O . VAL A 1 85 ? 5.329 -5.456 -16.037 1.00 91.88 85 VAL A O 1
ATOM 688 N N . SER A 1 86 ? 3.183 -4.997 -15.593 1.00 93.00 86 SER A N 1
ATOM 689 C CA . SER A 1 86 ? 3.094 -3.887 -16.551 1.00 93.00 86 SER A CA 1
ATOM 690 C C . SER A 1 86 ? 4.036 -2.733 -16.202 1.00 93.00 86 SER A C 1
ATOM 692 O O . SER A 1 86 ? 4.466 -2.002 -17.091 1.00 93.00 86 SER A O 1
ATOM 694 N N . LEU A 1 87 ? 4.376 -2.610 -14.919 1.00 91.88 87 LEU A N 1
ATOM 695 C CA . LEU A 1 87 ? 5.247 -1.589 -14.345 1.00 91.88 87 LEU A CA 1
ATOM 696 C C . LEU A 1 87 ? 6.693 -2.072 -14.193 1.00 91.88 87 LEU A C 1
ATOM 698 O O . LEU A 1 87 ? 7.482 -1.445 -13.494 1.00 91.88 87 LEU A O 1
ATOM 702 N N . LYS A 1 88 ? 7.041 -3.195 -14.843 1.00 89.00 88 LYS A N 1
ATOM 703 C CA . LYS A 1 88 ? 8.390 -3.784 -14.824 1.00 89.00 88 LYS A CA 1
ATOM 704 C C . LYS A 1 88 ? 8.894 -4.076 -13.400 1.00 89.00 88 LYS A C 1
ATOM 706 O O . LYS A 1 88 ? 10.077 -3.945 -13.109 1.00 89.00 88 LYS A O 1
ATOM 711 N N . MET A 1 89 ? 7.972 -4.437 -12.513 1.00 88.94 89 MET A N 1
ATOM 712 C CA . MET A 1 89 ? 8.300 -4.958 -11.192 1.00 88.94 89 MET A CA 1
ATOM 713 C C . MET A 1 89 ? 8.729 -6.425 -11.318 1.00 88.94 89 MET A C 1
ATOM 715 O O . MET A 1 89 ? 8.022 -7.214 -11.952 1.00 88.94 89 MET A O 1
ATOM 719 N N . ASP A 1 90 ? 9.858 -6.774 -10.704 1.00 86.25 90 ASP A N 1
ATOM 720 C CA . ASP A 1 90 ? 10.446 -8.117 -10.737 1.00 86.25 90 ASP A CA 1
ATOM 721 C C . ASP A 1 90 ? 10.123 -8.886 -9.446 1.00 86.25 90 ASP A C 1
ATOM 723 O O . ASP A 1 90 ? 10.210 -8.334 -8.351 1.00 86.25 90 ASP A O 1
ATOM 727 N N . TRP A 1 91 ? 9.775 -10.169 -9.563 1.00 88.38 91 TRP A N 1
ATOM 728 C CA . TRP A 1 91 ? 9.438 -11.039 -8.430 1.00 88.38 91 TRP A CA 1
ATOM 729 C C . TRP A 1 91 ? 10.456 -12.162 -8.261 1.00 88.38 91 TRP A C 1
ATOM 731 O O . TRP A 1 91 ? 10.805 -12.837 -9.233 1.00 88.38 91 TRP A O 1
ATOM 741 N N . GLU A 1 92 ? 10.851 -12.429 -7.019 1.00 87.00 92 GLU A N 1
ATOM 742 C CA . GLU A 1 92 ? 11.518 -13.681 -6.666 1.00 87.00 92 GLU A CA 1
ATOM 743 C C . GLU A 1 92 ? 10.480 -14.768 -6.358 1.00 87.00 92 GLU A C 1
ATOM 745 O O . GLU A 1 92 ? 9.355 -14.505 -5.921 1.00 87.00 92 GLU A O 1
ATOM 750 N N . ALA A 1 93 ? 10.841 -16.022 -6.630 1.00 84.94 93 ALA A N 1
ATOM 751 C CA . ALA A 1 93 ? 9.944 -17.146 -6.410 1.00 84.94 93 ALA A CA 1
ATOM 752 C C . ALA A 1 93 ? 9.639 -17.310 -4.912 1.00 84.94 93 ALA A C 1
ATOM 754 O O . ALA A 1 93 ? 10.550 -17.478 -4.107 1.00 84.94 93 ALA A O 1
ATOM 755 N N . GLY A 1 94 ? 8.351 -17.322 -4.562 1.00 87.19 94 GLY A N 1
ATOM 756 C CA . GLY A 1 94 ? 7.887 -17.479 -3.180 1.00 87.19 94 GLY A CA 1
ATOM 757 C C . GLY A 1 94 ? 7.671 -16.167 -2.422 1.00 87.19 94 GLY A C 1
ATOM 758 O O . GLY A 1 94 ? 7.149 -16.213 -1.312 1.00 87.19 94 GLY A O 1
ATOM 759 N N . GLU A 1 95 ? 7.998 -15.021 -3.021 1.00 90.25 95 GLU A N 1
ATOM 760 C CA . GLU A 1 95 ? 7.849 -13.711 -2.382 1.00 90.25 95 GLU A CA 1
ATOM 761 C C . GLU A 1 95 ? 6.487 -13.068 -2.697 1.00 90.25 95 GLU A C 1
ATOM 763 O O . GLU A 1 95 ? 5.949 -13.166 -3.802 1.00 90.25 95 GLU A O 1
ATOM 768 N N . GLU A 1 96 ? 5.889 -12.409 -1.701 1.00 91.44 96 GLU A N 1
ATOM 769 C CA . GLU A 1 96 ? 4.532 -11.844 -1.805 1.00 91.44 96 GLU A CA 1
ATOM 770 C C . GLU A 1 96 ? 4.486 -10.486 -2.518 1.00 91.44 96 GLU A C 1
ATOM 772 O O . GLU A 1 96 ? 3.437 -10.071 -3.019 1.00 91.44 96 GLU A O 1
ATOM 777 N N . VAL A 1 97 ? 5.611 -9.775 -2.529 1.00 93.56 97 VAL A N 1
ATOM 778 C CA . VAL A 1 97 ? 5.796 -8.453 -3.133 1.00 93.56 97 VAL A CA 1
ATOM 779 C C . VAL A 1 97 ? 7.023 -8.495 -4.047 1.00 93.56 97 VAL A C 1
ATOM 781 O O . VAL A 1 97 ? 7.902 -9.327 -3.828 1.00 93.56 97 VAL A O 1
ATOM 784 N N . PRO A 1 98 ? 7.089 -7.650 -5.088 1.00 92.56 98 PRO A N 1
ATOM 785 C CA . PRO A 1 98 ? 8.247 -7.611 -5.961 1.00 92.56 98 PRO A CA 1
ATOM 786 C C . PRO A 1 98 ? 9.453 -7.044 -5.222 1.00 92.56 98 PRO A C 1
ATOM 788 O O . PRO A 1 98 ? 9.311 -6.273 -4.267 1.00 92.56 98 PRO A O 1
ATOM 791 N N . VAL A 1 99 ? 10.642 -7.360 -5.724 1.00 90.44 99 VAL A N 1
ATOM 792 C CA . VAL A 1 99 ? 11.874 -6.710 -5.281 1.00 90.44 99 VAL A CA 1
ATOM 793 C C . VAL A 1 99 ? 11.734 -5.204 -5.472 1.00 90.44 99 VAL A C 1
ATOM 795 O O . VAL A 1 99 ? 11.272 -4.734 -6.514 1.00 90.44 99 VAL A O 1
ATOM 798 N N . GLY A 1 100 ? 12.128 -4.443 -4.456 1.00 89.25 100 GLY A N 1
ATOM 799 C CA . GLY A 1 100 ? 11.935 -2.997 -4.439 1.00 89.25 100 GLY A CA 1
ATOM 800 C C . GLY A 1 100 ? 10.720 -2.546 -3.638 1.00 89.25 100 GLY A C 1
ATOM 801 O O . GLY A 1 100 ? 10.603 -1.364 -3.315 1.00 89.25 100 GLY A O 1
ATOM 802 N N . LEU A 1 101 ? 9.824 -3.470 -3.284 1.00 91.69 101 LEU A N 1
ATOM 803 C CA . LEU A 1 101 ? 8.749 -3.215 -2.341 1.00 91.69 101 LEU A CA 1
ATOM 804 C C . LEU A 1 101 ? 9.000 -3.950 -1.031 1.00 91.69 101 LEU A C 1
ATOM 806 O O . LEU A 1 101 ? 9.418 -5.101 -0.990 1.00 91.69 101 LEU A O 1
ATOM 810 N N . THR A 1 102 ? 8.679 -3.277 0.061 1.00 91.38 102 THR A N 1
ATOM 811 C CA . THR A 1 102 ? 8.640 -3.876 1.392 1.00 91.38 102 THR A CA 1
ATOM 812 C C . THR A 1 102 ? 7.198 -4.082 1.820 1.00 91.38 102 THR A C 1
ATOM 814 O O . THR A 1 102 ? 6.352 -3.230 1.551 1.00 91.38 102 THR A O 1
ATOM 817 N N . LYS A 1 103 ? 6.904 -5.200 2.493 1.00 92.94 103 LYS A N 1
ATOM 818 C CA . LYS A 1 103 ? 5.620 -5.452 3.162 1.00 92.94 103 LYS A CA 1
ATOM 819 C C . LYS A 1 103 ? 5.850 -5.486 4.667 1.00 92.94 103 LYS A C 1
ATOM 821 O O . LYS A 1 103 ? 6.287 -6.499 5.205 1.00 92.94 103 LYS A O 1
ATOM 826 N N . GLN A 1 104 ? 5.485 -4.416 5.369 1.00 89.62 104 GLN A N 1
ATOM 827 C CA . GLN A 1 104 ? 5.590 -4.362 6.827 1.00 89.62 104 GLN A CA 1
ATOM 828 C C . GLN A 1 104 ? 4.244 -4.076 7.487 1.00 89.62 104 GLN A C 1
ATOM 830 O O . GLN A 1 104 ? 3.428 -3.290 7.007 1.00 89.62 104 GLN A O 1
ATOM 835 N N . THR A 1 105 ? 4.021 -4.700 8.645 1.00 90.00 105 THR A N 1
ATOM 836 C CA . THR A 1 105 ? 2.855 -4.408 9.481 1.00 90.00 105 THR A CA 1
ATOM 837 C C . THR A 1 105 ? 3.184 -3.309 10.485 1.00 90.00 105 THR A C 1
ATOM 839 O O . THR A 1 105 ? 3.951 -3.523 11.423 1.00 90.00 105 THR A O 1
ATOM 842 N N . THR A 1 106 ? 2.561 -2.144 10.300 1.00 87.19 106 THR A N 1
ATOM 843 C CA . THR A 1 106 ? 2.479 -1.070 11.301 1.00 87.19 106 THR A CA 1
ATOM 844 C C . THR A 1 106 ? 1.005 -0.723 11.484 1.00 87.19 106 THR A C 1
ATOM 846 O O . THR A 1 106 ? 0.419 -0.019 10.660 1.00 87.19 106 THR A O 1
ATOM 849 N N . GLY A 1 107 ? 0.386 -1.309 12.511 1.00 88.88 107 GLY A N 1
ATOM 850 C CA . GLY A 1 107 ? -1.065 -1.378 12.697 1.00 88.88 107 GLY A CA 1
ATOM 851 C C . GLY A 1 107 ? -1.718 -2.408 11.773 1.00 88.88 107 GLY A C 1
ATOM 852 O O . GLY A 1 107 ? -2.275 -3.404 12.226 1.00 88.88 107 GLY A O 1
ATOM 853 N N . PHE A 1 108 ? -1.570 -2.196 10.468 1.00 90.75 108 PHE A N 1
ATOM 854 C CA . PHE A 1 108 ? -2.029 -3.074 9.392 1.00 90.75 108 PHE A CA 1
ATOM 855 C C . PHE A 1 108 ? -0.891 -3.302 8.378 1.00 90.75 108 PHE A C 1
ATOM 857 O O . PHE A 1 108 ? 0.074 -2.530 8.380 1.00 90.75 108 PHE A O 1
ATOM 864 N N . PRO A 1 109 ? -0.941 -4.360 7.541 1.00 93.12 109 PRO A N 1
ATOM 865 C CA . PRO A 1 109 ? 0.091 -4.603 6.538 1.00 93.12 109 PRO A CA 1
ATOM 866 C C . PRO A 1 109 ? 0.052 -3.515 5.464 1.00 93.12 109 PRO A C 1
ATOM 868 O O . PRO A 1 109 ? -1.002 -3.231 4.887 1.00 93.12 109 PRO A O 1
ATOM 871 N N . LYS A 1 110 ? 1.206 -2.913 5.190 1.00 91.81 110 LYS A N 1
ATOM 872 C CA . LYS A 1 110 ? 1.388 -1.867 4.182 1.00 91.81 110 LYS A CA 1
ATOM 873 C C . LYS A 1 110 ? 2.527 -2.242 3.256 1.00 91.81 110 LYS A C 1
ATOM 875 O O . LYS A 1 110 ? 3.446 -2.944 3.676 1.00 91.81 110 LYS A O 1
ATOM 880 N N . VAL A 1 111 ? 2.455 -1.738 2.034 1.00 92.88 111 VAL A N 1
ATOM 881 C CA . VAL A 1 111 ? 3.549 -1.772 1.077 1.00 92.88 111 VAL A CA 1
ATOM 882 C C . VAL A 1 111 ? 4.118 -0.386 0.858 1.00 92.88 111 VAL A C 1
ATOM 884 O O . VAL A 1 111 ? 3.369 0.590 0.850 1.00 92.88 111 VAL A O 1
ATOM 887 N N . SER A 1 112 ? 5.430 -0.319 0.682 1.00 90.31 112 SER A N 1
ATOM 888 C CA . SER A 1 112 ? 6.162 0.901 0.349 1.00 90.31 112 SER A CA 1
ATOM 889 C C . SER A 1 112 ? 7.314 0.573 -0.585 1.00 90.31 112 SER A C 1
ATOM 891 O O . SER A 1 112 ? 7.786 -0.564 -0.606 1.00 90.31 112 SER A O 1
ATOM 893 N N . LEU A 1 113 ? 7.781 1.577 -1.322 1.00 89.94 113 LEU A N 1
ATOM 894 C CA . LEU A 1 113 ? 9.054 1.508 -2.031 1.00 89.94 113 LEU A CA 1
ATOM 895 C C . LEU A 1 113 ? 10.212 1.422 -1.033 1.00 89.94 113 LEU A C 1
ATOM 897 O O . LEU A 1 113 ? 10.164 2.039 0.034 1.00 89.94 113 LEU A O 1
ATOM 901 N N . ASN A 1 114 ? 11.243 0.665 -1.398 1.00 88.62 114 ASN A N 1
ATOM 902 C CA . ASN A 1 114 ? 12.523 0.614 -0.702 1.00 88.62 114 ASN A CA 1
ATOM 903 C C . ASN A 1 114 ? 13.690 0.883 -1.670 1.00 88.62 114 ASN A C 1
ATOM 905 O O . ASN A 1 114 ? 13.490 1.153 -2.855 1.00 88.62 114 ASN A O 1
ATOM 909 N N . CYS A 1 115 ? 14.926 0.795 -1.168 1.00 86.44 115 CYS A N 1
ATOM 910 C CA . CYS A 1 115 ? 16.134 1.061 -1.952 1.00 86.44 115 CYS A CA 1
ATOM 911 C C . CYS A 1 115 ? 16.230 0.226 -3.235 1.00 86.44 115 CYS A C 1
ATOM 913 O O . CYS A 1 115 ? 16.653 0.746 -4.268 1.00 86.44 115 CYS A O 1
ATOM 915 N N . ALA A 1 116 ? 15.838 -1.049 -3.191 1.00 88.19 116 ALA A N 1
ATOM 916 C CA . ALA A 1 116 ? 15.966 -1.946 -4.330 1.00 88.19 116 ALA A CA 1
ATOM 917 C C . ALA A 1 116 ? 15.052 -1.553 -5.500 1.00 88.19 116 ALA A C 1
ATOM 919 O O . ALA A 1 116 ? 15.336 -1.956 -6.618 1.00 88.19 116 ALA A O 1
ATOM 920 N N . ALA A 1 117 ? 14.026 -0.715 -5.300 1.00 86.81 117 ALA A N 1
ATOM 921 C CA . ALA A 1 117 ? 13.191 -0.229 -6.402 1.00 86.81 117 ALA A CA 1
ATOM 922 C C . ALA A 1 117 ? 13.993 0.589 -7.426 1.00 86.81 117 ALA A C 1
ATOM 924 O O . ALA A 1 117 ? 13.677 0.575 -8.614 1.00 86.81 117 ALA A O 1
ATOM 925 N N . CYS A 1 118 ? 15.028 1.295 -6.960 1.00 84.25 118 CYS A N 1
ATOM 926 C CA . CYS A 1 118 ? 15.873 2.158 -7.788 1.00 84.25 118 CYS A CA 1
ATOM 927 C C . CYS A 1 118 ? 17.323 1.661 -7.891 1.00 84.25 118 CYS A C 1
ATOM 929 O O . CYS A 1 118 ? 18.014 1.994 -8.849 1.00 84.25 118 CYS A O 1
ATOM 931 N N . HIS A 1 119 ? 17.787 0.877 -6.915 1.00 85.38 119 HIS A N 1
ATOM 932 C CA . HIS A 1 119 ? 19.158 0.368 -6.826 1.00 85.38 119 HIS A CA 1
ATOM 933 C C . HIS A 1 119 ? 19.229 -1.144 -7.071 1.00 85.38 119 HIS A C 1
ATOM 935 O O . HIS A 1 119 ? 19.982 -1.862 -6.412 1.00 85.38 119 HIS A O 1
ATOM 941 N N . AS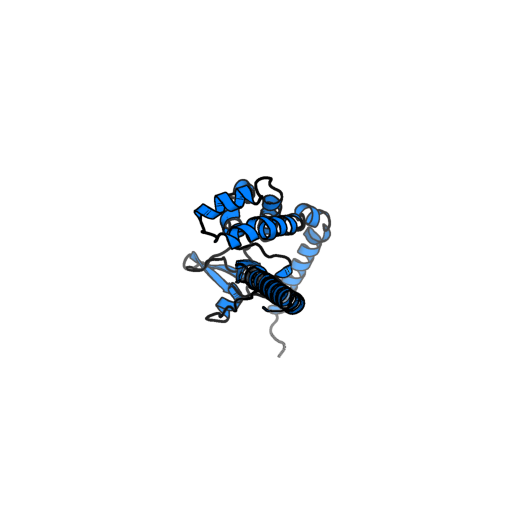N A 1 120 ? 18.431 -1.648 -8.008 1.00 81.06 120 ASN A N 1
ATOM 942 C CA . ASN A 1 120 ? 18.597 -2.983 -8.563 1.00 81.06 120 ASN A CA 1
ATOM 943 C C . ASN A 1 120 ? 18.894 -2.888 -10.060 1.00 81.06 120 ASN A C 1
ATOM 945 O O . ASN A 1 120 ? 18.629 -1.878 -10.714 1.00 81.06 120 ASN A O 1
ATOM 949 N N . ALA A 1 121 ? 19.469 -3.950 -10.608 1.00 78.44 121 ALA A N 1
ATOM 950 C CA . ALA A 1 121 ? 19.510 -4.114 -12.045 1.00 78.44 121 ALA A CA 1
ATOM 951 C C . ALA A 1 121 ? 19.242 -5.562 -12.408 1.00 78.44 121 ALA A C 1
ATOM 953 O O . ALA A 1 121 ? 19.742 -6.490 -11.772 1.00 78.44 121 ALA A O 1
ATOM 954 N N . THR A 1 122 ? 18.468 -5.742 -13.464 1.00 74.69 122 THR A N 1
ATOM 955 C CA . THR A 1 122 ? 18.046 -7.053 -13.924 1.00 74.69 122 THR A CA 1
ATOM 956 C C . THR A 1 122 ? 18.507 -7.213 -15.370 1.00 74.69 122 THR A C 1
ATOM 958 O O . THR A 1 122 ? 18.100 -6.447 -16.245 1.00 74.69 122 THR A O 1
ATOM 961 N N . PHE A 1 123 ? 19.371 -8.198 -15.622 1.00 71.81 123 PHE A N 1
ATOM 962 C CA . PHE A 1 123 ? 19.985 -8.431 -16.930 1.00 71.81 123 PHE A CA 1
ATOM 963 C C . PHE A 1 123 ? 19.676 -9.833 -17.432 1.00 71.81 123 PHE A C 1
ATOM 965 O O . PHE A 1 123 ? 19.753 -10.809 -16.685 1.00 71.81 123 PHE A O 1
ATOM 972 N N . SER A 1 124 ? 19.386 -9.954 -18.722 1.00 73.06 124 SER A N 1
ATOM 973 C CA . SER A 1 124 ? 19.304 -11.257 -19.374 1.00 73.06 124 SER A CA 1
ATOM 974 C C . SER A 1 124 ? 20.712 -11.727 -19.721 1.00 73.06 124 SER A C 1
ATOM 976 O O . SER A 1 124 ? 21.453 -11.062 -20.443 1.00 73.06 124 SER A O 1
ATOM 978 N N . SER A 1 125 ? 21.092 -12.878 -19.183 1.00 70.50 125 SER A N 1
ATOM 979 C CA . SER A 1 125 ? 22.367 -13.516 -19.478 1.00 70.50 125 SER A CA 1
ATOM 980 C C . SER A 1 125 ? 22.391 -13.979 -20.937 1.00 70.50 125 SER A C 1
ATOM 982 O O . SER A 1 125 ? 21.517 -14.721 -21.381 1.00 70.50 125 SER A O 1
ATOM 984 N N . LEU A 1 126 ? 23.399 -13.537 -21.692 1.00 71.56 126 LEU A N 1
ATOM 985 C CA . LEU A 1 126 ? 23.533 -13.853 -23.120 1.00 71.56 126 LEU A CA 1
ATOM 986 C C . LEU A 1 126 ? 23.778 -15.349 -23.385 1.00 71.56 126 LEU A C 1
ATOM 988 O O . LEU A 1 126 ? 23.531 -15.816 -24.492 1.00 71.56 126 LEU A O 1
ATOM 992 N N . SER A 1 127 ? 24.271 -16.094 -22.392 1.00 75.75 127 SER A N 1
ATOM 993 C CA . SER A 1 127 ? 24.652 -17.503 -22.540 1.00 75.75 127 SER A CA 1
ATOM 994 C C . SER A 1 127 ? 23.517 -18.491 -22.268 1.00 75.75 127 SER A C 1
ATOM 996 O O . SER A 1 127 ? 23.481 -19.549 -22.888 1.00 75.75 127 SER A O 1
ATOM 998 N N . ASP A 1 128 ? 22.595 -18.173 -21.357 1.00 75.19 128 ASP A N 1
ATOM 999 C CA . ASP A 1 128 ? 21.483 -19.055 -20.964 1.00 75.19 128 ASP A CA 1
ATOM 1000 C C . ASP A 1 128 ? 20.098 -18.396 -21.078 1.00 75.19 128 ASP A C 1
ATOM 1002 O O . ASP A 1 128 ? 19.090 -19.030 -20.765 1.00 75.19 128 ASP A O 1
ATOM 1006 N N . GLY A 1 129 ? 20.029 -17.133 -21.514 1.00 68.31 129 GLY A N 1
ATOM 1007 C CA . GLY A 1 129 ? 18.791 -16.361 -21.648 1.00 68.31 129 GLY A CA 1
ATOM 1008 C C . GLY A 1 129 ? 18.102 -16.052 -20.318 1.00 68.31 129 GLY A C 1
ATOM 1009 O O . GLY A 1 129 ? 17.021 -15.462 -20.314 1.00 68.31 129 GLY A O 1
ATOM 1010 N N . LYS A 1 130 ? 18.692 -16.447 -19.181 1.00 73.69 130 LYS A N 1
ATOM 1011 C CA . LYS A 1 130 ? 18.073 -16.282 -17.869 1.00 73.69 130 LYS A CA 1
ATOM 1012 C C . LYS A 1 130 ? 18.248 -14.858 -17.385 1.00 73.69 130 LYS A C 1
ATOM 1014 O O . LYS A 1 130 ? 19.344 -14.297 -17.403 1.00 73.69 130 LYS A O 1
ATOM 1019 N N . THR A 1 131 ? 17.156 -14.299 -16.898 1.00 69.69 131 THR A N 1
ATOM 1020 C CA . THR A 1 131 ? 17.152 -13.017 -16.215 1.00 69.69 131 THR A CA 1
ATOM 1021 C C . THR A 1 131 ? 17.789 -13.181 -14.837 1.00 69.69 131 THR A C 1
ATOM 1023 O O . THR A 1 131 ? 17.311 -13.967 -14.021 1.00 69.69 131 THR A O 1
ATOM 1026 N N . LYS A 1 132 ? 18.894 -12.475 -14.593 1.00 72.50 132 LYS A N 1
ATOM 1027 C CA . LYS A 1 132 ? 19.585 -12.428 -13.303 1.00 72.50 132 LYS A CA 1
ATOM 1028 C C . LYS A 1 132 ? 19.451 -11.033 -12.721 1.00 72.50 132 LYS A C 1
ATOM 1030 O O . LYS A 1 132 ? 19.726 -10.046 -13.405 1.00 72.50 132 LYS A O 1
ATOM 1035 N N . MET A 1 133 ? 19.053 -10.973 -11.459 1.00 73.06 133 MET A N 1
ATOM 1036 C CA . MET A 1 133 ? 19.048 -9.739 -10.694 1.00 73.06 133 MET A CA 1
ATOM 1037 C C . MET A 1 133 ? 20.405 -9.561 -10.017 1.00 73.06 133 MET A C 1
ATOM 1039 O O . MET A 1 133 ? 20.949 -10.498 -9.433 1.00 73.06 133 MET A O 1
ATOM 1043 N N . ILE A 1 134 ? 20.956 -8.360 -10.122 1.00 72.12 134 ILE A N 1
ATOM 1044 C CA . ILE A 1 134 ? 22.180 -7.943 -9.453 1.00 72.12 134 ILE A CA 1
ATOM 1045 C C . ILE A 1 134 ? 21.788 -6.873 -8.441 1.00 72.12 134 ILE A C 1
ATOM 1047 O O . ILE A 1 134 ? 21.226 -5.829 -8.793 1.00 72.12 134 ILE A O 1
ATOM 1051 N N . LEU A 1 135 ? 22.087 -7.148 -7.173 1.00 72.62 135 LEU A N 1
ATOM 1052 C CA . LEU A 1 135 ? 21.898 -6.184 -6.098 1.00 72.62 135 LEU A CA 1
ATOM 1053 C C . LEU A 1 135 ? 22.778 -4.956 -6.342 1.00 72.62 135 LEU A C 1
ATOM 1055 O O . LEU A 1 135 ? 23.902 -5.082 -6.827 1.00 72.62 135 LEU A O 1
ATOM 1059 N N . THR A 1 136 ? 22.289 -3.769 -5.977 1.00 71.56 136 THR A N 1
ATOM 1060 C CA . THR A 1 136 ? 23.008 -2.482 -6.096 1.00 71.56 136 THR A CA 1
ATOM 1061 C C . THR A 1 136 ? 23.358 -2.043 -7.524 1.00 71.56 136 THR A C 1
ATOM 1063 O O . THR A 1 136 ? 24.184 -1.155 -7.717 1.00 71.56 136 THR A O 1
ATOM 1066 N N . GLY A 1 137 ? 22.728 -2.634 -8.542 1.00 65.44 137 GLY A N 1
ATOM 1067 C CA . GLY A 1 137 ? 22.902 -2.192 -9.924 1.00 65.44 137 GLY A CA 1
ATOM 1068 C C . GLY A 1 137 ? 22.300 -0.804 -10.190 1.00 65.44 137 GLY A C 1
ATOM 1069 O O . GLY A 1 137 ? 21.316 -0.413 -9.568 1.00 65.44 137 GLY A O 1
ATOM 1070 N N . SER A 1 138 ? 22.878 -0.068 -11.145 1.00 61.41 138 SER A N 1
ATOM 1071 C CA . SER A 1 138 ? 22.471 1.305 -11.512 1.00 61.41 138 SER A CA 1
ATOM 1072 C C . SER A 1 138 ? 21.533 1.372 -12.727 1.00 61.41 138 SER A C 1
ATOM 1074 O O . SER A 1 138 ? 21.531 2.364 -13.455 1.00 61.41 138 SER A O 1
ATOM 1076 N N . ALA A 1 139 ? 20.767 0.312 -12.990 1.00 60.12 139 ALA A N 1
ATOM 1077 C CA . ALA A 1 139 ? 19.856 0.223 -14.132 1.00 60.12 139 ALA A CA 1
ATOM 1078 C C . ALA A 1 139 ? 18.490 -0.312 -13.674 1.00 60.12 139 ALA A C 1
ATOM 1080 O O . ALA A 1 139 ? 18.161 -1.467 -13.968 1.00 60.12 139 ALA A O 1
ATOM 1081 N N . PRO A 1 140 ? 17.710 0.500 -12.933 1.00 68.25 140 PRO A N 1
ATOM 1082 C CA . PRO A 1 140 ? 16.417 0.062 -12.442 1.00 68.25 140 PRO A CA 1
ATOM 1083 C C . PRO A 1 140 ? 15.498 -0.227 -13.622 1.00 68.25 140 PRO A C 1
ATOM 1085 O O . PRO A 1 140 ? 15.279 0.619 -14.492 1.00 68.25 140 PRO A O 1
ATOM 1088 N N . ASN A 1 141 ? 14.936 -1.432 -13.645 1.00 73.38 141 ASN A N 1
ATOM 1089 C CA . ASN A 1 141 ? 13.906 -1.770 -14.622 1.00 73.38 141 ASN A CA 1
ATOM 1090 C C . ASN A 1 141 ? 12.539 -1.214 -14.222 1.00 73.38 141 ASN A C 1
ATOM 1092 O O . ASN A 1 141 ? 11.680 -1.082 -15.089 1.00 73.38 141 ASN A O 1
ATOM 1096 N N . PHE A 1 142 ? 12.348 -0.857 -12.953 1.00 86.44 142 PHE A N 1
ATOM 1097 C CA . PHE A 1 142 ? 11.076 -0.419 -12.400 1.00 86.44 142 PHE A CA 1
ATOM 1098 C C . PHE A 1 142 ? 10.547 0.877 -13.044 1.00 86.44 142 PHE A C 1
ATOM 1100 O O . PHE A 1 142 ? 11.201 1.919 -13.040 1.00 86.44 142 PHE A O 1
ATOM 1107 N N . ASP A 1 143 ? 9.317 0.827 -13.560 1.00 87.06 143 ASP A N 1
ATOM 1108 C CA . ASP A 1 143 ? 8.590 1.996 -14.060 1.00 87.06 143 ASP A CA 1
ATOM 1109 C C . ASP A 1 143 ? 7.937 2.762 -12.895 1.00 87.06 143 ASP A C 1
ATOM 1111 O O . ASP A 1 143 ? 6.721 2.702 -12.675 1.00 87.06 143 ASP A O 1
ATOM 1115 N N . LEU A 1 144 ? 8.767 3.479 -12.127 1.00 86.06 144 LEU A N 1
ATOM 1116 C CA . LEU A 1 144 ? 8.324 4.317 -11.004 1.00 86.06 144 LEU A CA 1
ATOM 1117 C C . LEU A 1 144 ? 7.269 5.334 -11.449 1.00 86.06 144 LEU A C 1
ATOM 1119 O O . LEU A 1 144 ? 6.272 5.562 -10.763 1.00 86.06 144 LEU A O 1
ATOM 1123 N N . GLN A 1 145 ? 7.476 5.903 -12.633 1.00 85.81 145 GLN A N 1
ATOM 1124 C CA . GLN A 1 145 ? 6.575 6.864 -13.234 1.00 85.81 145 GLN A CA 1
ATOM 1125 C C . GLN A 1 145 ? 5.175 6.274 -13.441 1.00 85.81 145 GLN A C 1
ATOM 1127 O O . GLN A 1 145 ? 4.171 6.849 -13.006 1.00 85.81 145 GLN A O 1
ATOM 1132 N N . GLY A 1 146 ? 5.100 5.128 -14.114 1.00 89.81 146 GLY A N 1
ATOM 1133 C CA . GLY A 1 146 ? 3.853 4.411 -14.335 1.00 89.81 146 GLY A CA 1
ATOM 1134 C C . GLY A 1 146 ? 3.187 4.007 -13.021 1.00 89.81 146 GLY A C 1
ATOM 1135 O O . GLY A 1 146 ? 1.966 4.088 -12.915 1.00 89.81 146 GLY A O 1
ATOM 1136 N N . TYR A 1 147 ? 3.967 3.632 -12.002 1.00 92.12 147 TYR A N 1
ATOM 1137 C CA . TYR A 1 147 ? 3.439 3.230 -10.698 1.00 92.12 147 TYR A CA 1
ATOM 1138 C C . TYR A 1 147 ? 2.762 4.385 -9.958 1.00 92.12 147 TYR A C 1
ATOM 1140 O O . TYR A 1 147 ? 1.616 4.240 -9.529 1.00 92.12 147 TYR A O 1
ATOM 1148 N N . VAL A 1 148 ? 3.419 5.546 -9.867 1.00 91.06 148 VAL A N 1
ATOM 1149 C CA . VAL A 1 148 ? 2.841 6.750 -9.243 1.00 91.06 148 VAL A CA 1
ATOM 1150 C C . VAL A 1 148 ? 1.568 7.177 -9.979 1.00 91.06 148 VAL A C 1
ATOM 1152 O O . VAL A 1 148 ? 0.526 7.381 -9.350 1.00 91.06 148 VAL A O 1
ATOM 1155 N N . ASN A 1 149 ? 1.609 7.210 -11.316 1.00 91.75 149 ASN A N 1
ATOM 1156 C CA . ASN A 1 149 ? 0.446 7.556 -12.138 1.00 91.75 149 ASN A CA 1
ATOM 1157 C C . ASN A 1 149 ? -0.712 6.571 -11.944 1.00 91.75 149 ASN A C 1
ATOM 1159 O O . ASN A 1 149 ? -1.868 6.991 -11.848 1.00 91.75 149 ASN A O 1
ATOM 1163 N N . PHE A 1 150 ? -0.417 5.273 -11.864 1.00 94.75 150 PHE A N 1
ATOM 1164 C CA . PHE A 1 150 ? -1.407 4.228 -11.627 1.00 94.75 150 PHE A CA 1
ATOM 1165 C C . PHE A 1 150 ? -2.086 4.389 -10.263 1.00 94.75 150 PHE A C 1
ATOM 1167 O O . PHE A 1 150 ? -3.317 4.354 -10.186 1.00 94.75 150 PHE A O 1
ATOM 1174 N N . LEU A 1 151 ? -1.312 4.607 -9.196 1.00 95.25 151 LEU A N 1
ATOM 1175 C CA . LEU A 1 151 ? -1.844 4.799 -7.845 1.00 95.25 151 LEU A CA 1
ATOM 1176 C C . LEU A 1 151 ? -2.726 6.048 -7.753 1.00 95.25 151 LEU A C 1
ATOM 1178 O O . LEU A 1 151 ? -3.871 5.950 -7.305 1.00 95.25 151 LEU A O 1
ATOM 1182 N N . ARG A 1 152 ? -2.236 7.195 -8.242 1.00 94.19 152 ARG A N 1
ATOM 1183 C CA . ARG A 1 152 ? -2.986 8.462 -8.279 1.00 94.19 152 ARG A CA 1
ATOM 1184 C C . ARG A 1 152 ? -4.271 8.327 -9.095 1.00 94.19 152 ARG A C 1
ATOM 1186 O O . ARG A 1 152 ? -5.350 8.690 -8.630 1.00 94.19 152 ARG A O 1
ATOM 1193 N N . SER A 1 153 ? -4.181 7.755 -10.297 1.00 95.19 153 SER A N 1
ATOM 1194 C CA . SER A 1 153 ? -5.341 7.570 -11.182 1.00 95.19 153 SER A CA 1
ATOM 1195 C C . SER A 1 153 ? -6.370 6.599 -10.611 1.00 95.19 153 SER A C 1
ATOM 1197 O O . SER A 1 153 ? -7.563 6.780 -10.842 1.00 95.19 153 SER A O 1
ATOM 1199 N N . SER A 1 154 ? -5.922 5.584 -9.866 1.00 96.81 154 SER A N 1
ATOM 1200 C CA . SER A 1 154 ? -6.810 4.669 -9.147 1.00 96.81 154 SER A CA 1
ATOM 1201 C C . SER A 1 154 ? -7.514 5.387 -7.998 1.00 96.81 154 SER A C 1
ATOM 1203 O O . SER A 1 154 ? -8.723 5.260 -7.863 1.00 96.81 154 SER A O 1
ATOM 1205 N N . ALA A 1 155 ? -6.792 6.179 -7.200 1.00 95.81 155 ALA A N 1
ATOM 1206 C CA . ALA A 1 155 ? -7.358 6.919 -6.067 1.00 95.81 155 ALA A CA 1
ATOM 1207 C C . ALA A 1 155 ? -8.393 7.980 -6.481 1.00 95.81 155 ALA A C 1
ATOM 1209 O O . ALA A 1 155 ? -9.369 8.209 -5.764 1.00 95.81 155 ALA A O 1
ATOM 1210 N N . ASN A 1 156 ? -8.200 8.583 -7.656 1.00 96.06 156 ASN A N 1
ATOM 1211 C CA . ASN A 1 156 ? -9.121 9.553 -8.249 1.00 96.06 156 ASN A CA 1
ATOM 1212 C C . ASN A 1 156 ? -10.316 8.908 -8.982 1.00 96.06 156 ASN A C 1
ATOM 1214 O O . ASN A 1 156 ? -11.191 9.622 -9.474 1.00 96.06 156 ASN A O 1
ATOM 1218 N N . ASP A 1 157 ? -10.386 7.577 -9.072 1.00 98.00 157 ASP A N 1
ATOM 1219 C CA . ASP A 1 157 ? -11.522 6.885 -9.680 1.00 98.00 157 ASP A CA 1
ATOM 1220 C C . ASP A 1 157 ? -12.698 6.768 -8.687 1.00 98.00 157 ASP A C 1
ATOM 1222 O O . ASP A 1 157 ? -12.488 6.377 -7.535 1.00 98.00 157 ASP A O 1
ATOM 1226 N N . PRO A 1 158 ? -13.960 7.014 -9.098 1.00 97.19 158 PRO A N 1
ATOM 1227 C CA . PRO A 1 158 ? -15.125 6.890 -8.214 1.00 97.19 158 PRO A CA 1
ATOM 1228 C C . PRO A 1 158 ? -15.289 5.509 -7.559 1.00 97.19 158 PRO A C 1
ATOM 1230 O O . PRO A 1 158 ? -15.911 5.389 -6.499 1.00 97.19 158 PRO A O 1
ATOM 1233 N N . ARG A 1 159 ? -14.742 4.446 -8.168 1.00 97.62 159 ARG A N 1
ATOM 1234 C CA . ARG A 1 159 ? -14.744 3.092 -7.594 1.00 97.62 159 ARG A CA 1
ATOM 1235 C C . ARG A 1 159 ? -13.772 2.949 -6.420 1.00 97.62 159 ARG A C 1
ATOM 1237 O O . ARG A 1 159 ? -13.918 2.005 -5.646 1.00 97.62 159 ARG A O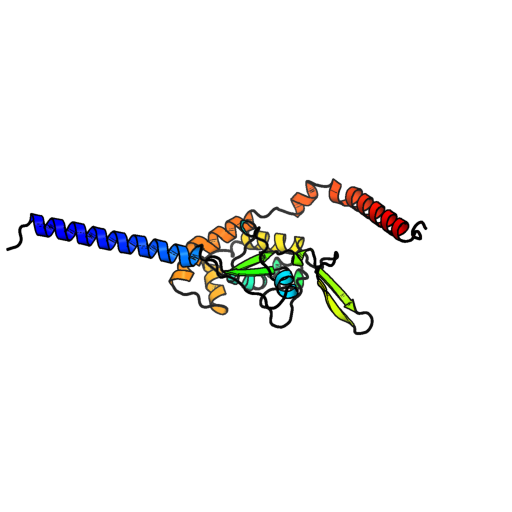 1
ATOM 1244 N N . PHE A 1 160 ? -12.816 3.859 -6.232 1.00 97.62 160 PHE A N 1
ATOM 1245 C CA . PHE A 1 160 ? -11.942 3.875 -5.058 1.00 97.62 160 PHE A CA 1
ATOM 1246 C C . PHE A 1 160 ? -12.704 4.424 -3.851 1.00 97.62 160 PHE A C 1
ATOM 1248 O O . PHE A 1 160 ? -12.538 5.554 -3.411 1.00 97.62 160 PHE A O 1
ATOM 1255 N N . ASN A 1 161 ? -13.608 3.612 -3.317 1.00 96.94 161 ASN A N 1
ATOM 1256 C CA . ASN A 1 161 ? -14.376 3.942 -2.130 1.00 96.94 161 ASN A CA 1
ATOM 1257 C C . ASN A 1 161 ? -14.535 2.711 -1.241 1.00 96.94 161 ASN A C 1
ATOM 1259 O O . ASN A 1 161 ? -14.453 1.564 -1.692 1.00 96.94 161 ASN A O 1
ATOM 1263 N N . SER A 1 162 ? -14.810 2.952 0.038 1.00 96.88 162 SER A N 1
ATOM 1264 C CA . SER A 1 162 ? -14.866 1.896 1.044 1.00 96.88 162 SER A CA 1
ATOM 1265 C C . SER A 1 162 ? -15.890 0.803 0.754 1.00 96.88 162 SER A C 1
ATOM 1267 O O . SER A 1 162 ? -15.672 -0.335 1.155 1.00 96.88 162 SER A O 1
ATOM 1269 N N . ASN A 1 163 ? -17.003 1.106 0.081 1.00 96.19 163 ASN A N 1
ATOM 1270 C CA . ASN A 1 163 ? -18.026 0.102 -0.215 1.00 96.19 163 ASN A CA 1
ATOM 1271 C C . ASN A 1 163 ? -17.570 -0.847 -1.322 1.00 96.19 163 ASN A C 1
ATOM 1273 O O . ASN A 1 163 ? -17.653 -2.062 -1.151 1.00 96.19 163 ASN A O 1
ATOM 1277 N N . TYR A 1 164 ? -17.061 -0.295 -2.422 1.00 97.00 164 TYR A N 1
ATOM 1278 C CA . TYR A 1 164 ? -16.594 -1.088 -3.553 1.00 97.00 164 TYR A CA 1
ATOM 1279 C C . TYR A 1 164 ? -15.344 -1.899 -3.194 1.00 97.00 164 TYR A C 1
ATOM 1281 O O . TYR A 1 164 ? -15.321 -3.114 -3.391 1.00 97.00 164 TYR A O 1
ATOM 1289 N N . LEU A 1 165 ? -14.339 -1.257 -2.587 1.00 96.75 165 LEU A N 1
ATOM 1290 C CA . LEU A 1 165 ? -13.081 -1.919 -2.240 1.00 96.75 165 LEU A CA 1
ATOM 1291 C C . LEU A 1 165 ? -13.283 -3.032 -1.208 1.00 96.75 165 LEU A C 1
ATOM 1293 O O . LEU A 1 165 ? -12.774 -4.128 -1.406 1.00 96.75 165 LEU A O 1
ATOM 1297 N N . LEU A 1 166 ? -14.070 -2.810 -0.147 1.00 96.38 166 LEU A N 1
ATOM 1298 C CA . LEU A 1 166 ? -14.337 -3.868 0.838 1.00 96.38 166 LEU A CA 1
ATOM 1299 C C . LEU A 1 166 ? -15.162 -5.019 0.273 1.00 96.38 166 LEU A C 1
ATOM 1301 O O . LEU A 1 166 ? -15.023 -6.142 0.752 1.00 96.38 166 LEU A O 1
ATOM 1305 N N . ASN A 1 167 ? -16.044 -4.764 -0.695 1.00 95.56 167 ASN A N 1
ATOM 1306 C CA . ASN A 1 167 ? -16.773 -5.836 -1.364 1.00 95.56 167 ASN A CA 1
ATOM 1307 C C . ASN A 1 167 ? -15.813 -6.714 -2.173 1.00 95.56 167 ASN A C 1
ATOM 1309 O O . ASN A 1 167 ? -15.827 -7.924 -2.000 1.00 95.56 167 ASN A O 1
ATOM 1313 N N . LYS A 1 168 ? -14.929 -6.102 -2.966 1.00 95.62 168 LYS A N 1
ATOM 1314 C CA . LYS A 1 168 ? -13.948 -6.825 -3.788 1.00 95.62 168 LYS A CA 1
ATOM 1315 C C . LYS A 1 168 ? -12.831 -7.478 -2.987 1.00 95.62 168 LYS A C 1
ATOM 1317 O O . LYS A 1 168 ? -12.281 -8.488 -3.408 1.00 95.62 168 LYS A O 1
ATOM 1322 N N . LEU A 1 169 ? -12.500 -6.920 -1.828 1.00 94.19 169 LEU A N 1
ATOM 1323 C CA . LEU A 1 169 ? -11.464 -7.478 -0.973 1.00 94.19 169 LEU A CA 1
ATOM 1324 C C . LEU A 1 169 ? -11.874 -8.817 -0.344 1.00 94.19 169 LEU A C 1
ATOM 1326 O O . LEU A 1 169 ? -11.013 -9.660 -0.117 1.00 94.19 169 LEU A O 1
ATOM 1330 N N . GLN A 1 170 ? -13.172 -9.033 -0.105 1.00 92.38 170 GLN A N 1
ATOM 1331 C CA . GLN A 1 170 ? -13.681 -10.283 0.477 1.00 92.38 170 GLN A CA 1
ATOM 1332 C C . GLN A 1 170 ? -13.383 -11.514 -0.388 1.00 92.38 170 GLN A C 1
ATOM 1334 O O . GLN A 1 170 ? -13.280 -12.606 0.155 1.00 92.38 170 GLN A O 1
ATOM 1339 N N . ASP A 1 171 ? -13.166 -11.331 -1.693 1.00 90.50 171 ASP A N 1
ATOM 1340 C CA . ASP A 1 171 ? -12.799 -12.412 -2.616 1.00 90.50 171 ASP A CA 1
ATOM 1341 C C . ASP A 1 171 ? -11.339 -12.885 -2.435 1.00 90.50 171 ASP A C 1
ATOM 1343 O O . ASP A 1 171 ? -10.930 -13.877 -3.035 1.00 90.50 171 ASP A O 1
ATOM 1347 N N . VAL A 1 172 ? -10.524 -12.147 -1.667 1.00 91.12 172 VAL A N 1
ATOM 1348 C CA . VAL A 1 172 ? -9.073 -12.374 -1.532 1.00 91.12 172 VAL A CA 1
ATOM 1349 C C . VAL A 1 172 ? -8.634 -12.500 -0.072 1.00 91.12 172 VAL A C 1
ATOM 1351 O O . VAL A 1 172 ? -7.717 -13.263 0.220 1.00 91.12 172 VAL A O 1
ATOM 1354 N N . TYR A 1 173 ? -9.262 -11.762 0.850 1.00 93.00 173 TYR A N 1
ATOM 1355 C CA . TYR A 1 173 ? -8.920 -11.795 2.270 1.00 93.00 173 TYR A CA 1
ATOM 1356 C C . TYR A 1 173 ? -10.125 -11.506 3.174 1.00 93.00 173 TYR A C 1
ATOM 1358 O O . TYR A 1 173 ? -10.836 -10.507 3.019 1.00 93.00 173 TYR A O 1
ATOM 1366 N N . GLU A 1 174 ? -10.316 -12.354 4.185 1.00 92.38 174 GLU A N 1
ATOM 1367 C CA . GLU A 1 174 ? -11.382 -12.204 5.171 1.00 92.38 174 GLU A CA 1
ATOM 1368 C C . GLU A 1 174 ? -10.952 -11.300 6.333 1.00 92.38 174 GLU A C 1
ATOM 1370 O O . GLU A 1 174 ? -10.385 -11.737 7.331 1.00 92.38 174 GLU A O 1
ATOM 1375 N N . LEU A 1 175 ? -11.270 -10.009 6.226 1.00 92.31 175 LEU A N 1
ATOM 1376 C CA . LEU A 1 175 ? -11.120 -9.078 7.347 1.00 92.31 175 LEU A CA 1
ATOM 1377 C C . LEU A 1 175 ? -12.107 -9.411 8.478 1.00 92.31 175 LEU A C 1
ATOM 1379 O O . LEU A 1 175 ? -13.310 -9.598 8.239 1.00 92.31 175 LEU A O 1
ATOM 1383 N N . SER A 1 176 ? -11.633 -9.356 9.724 1.00 92.69 176 SER A N 1
ATOM 1384 C CA . SER A 1 176 ? -12.496 -9.402 10.906 1.00 92.69 176 SER A CA 1
ATOM 1385 C C . SER A 1 176 ? -13.473 -8.219 10.936 1.00 92.69 176 SER A C 1
ATOM 1387 O O . SER A 1 176 ? -13.301 -7.204 10.254 1.00 92.69 176 SER A O 1
ATOM 1389 N N . TRP A 1 177 ? -14.523 -8.314 11.757 1.00 93.38 177 TRP A N 1
ATOM 1390 C CA . TRP A 1 177 ? -15.514 -7.239 11.891 1.00 93.38 177 TRP A CA 1
ATOM 1391 C C . TRP A 1 177 ? -14.883 -5.888 12.273 1.00 93.38 177 TRP A C 1
ATOM 1393 O O . TRP A 1 177 ? -15.255 -4.849 11.718 1.00 93.38 177 TRP A O 1
ATOM 1403 N N . LEU A 1 178 ? -13.908 -5.903 13.188 1.00 92.12 178 LEU A N 1
ATOM 1404 C CA . LEU A 1 178 ? -13.230 -4.694 13.649 1.00 92.12 178 LEU A CA 1
ATOM 1405 C C . LEU A 1 178 ? -12.298 -4.131 12.567 1.00 92.12 178 LEU A C 1
ATOM 1407 O O . LEU A 1 178 ? -12.327 -2.932 12.296 1.00 92.12 178 LEU A O 1
ATOM 1411 N N . GLU A 1 179 ? -11.541 -4.984 11.877 1.00 92.38 179 GLU A N 1
ATOM 1412 C CA . GLU A 1 179 ? -10.701 -4.555 10.754 1.00 92.38 179 GLU A CA 1
ATOM 1413 C C . GLU A 1 179 ? -11.539 -3.962 9.622 1.00 92.38 179 GLU A C 1
ATOM 1415 O O . GLU A 1 179 ? -11.197 -2.899 9.117 1.00 92.38 179 GLU A O 1
ATOM 1420 N N . LYS A 1 180 ? -12.689 -4.558 9.276 1.00 94.75 180 LYS A N 1
ATOM 1421 C CA . LYS A 1 180 ? -13.624 -3.981 8.291 1.00 94.75 180 LYS A CA 1
ATOM 1422 C C . LYS A 1 180 ? -14.043 -2.560 8.672 1.00 94.75 180 LYS A C 1
ATOM 1424 O O . LYS A 1 180 ? -14.198 -1.715 7.791 1.00 94.75 180 LYS A O 1
ATOM 1429 N N . ARG A 1 181 ? -14.216 -2.274 9.968 1.00 95.56 181 ARG A N 1
ATOM 1430 C CA . ARG A 1 181 ? -14.569 -0.938 10.472 1.00 95.56 181 ARG A CA 1
ATOM 1431 C C . ARG A 1 181 ? -13.418 0.055 10.302 1.00 95.56 181 ARG A C 1
ATOM 1433 O O . ARG A 1 181 ? -13.650 1.149 9.787 1.00 95.56 181 ARG A O 1
ATOM 1440 N N . PHE A 1 182 ? -12.199 -0.348 10.663 1.00 94.19 182 PHE A N 1
ATOM 1441 C CA . PHE A 1 182 ? -10.988 0.445 10.433 1.00 94.19 182 PHE A CA 1
ATOM 1442 C C . PHE A 1 182 ? -10.743 0.689 8.943 1.00 94.19 182 PHE A C 1
ATOM 1444 O O . PHE A 1 182 ? -10.504 1.826 8.542 1.00 94.19 182 PHE A O 1
ATOM 1451 N N . TYR A 1 183 ? -10.889 -0.340 8.107 1.00 95.12 183 TYR A N 1
ATOM 1452 C CA . TYR A 1 183 ? -10.771 -0.210 6.659 1.00 95.12 183 TYR A CA 1
ATOM 1453 C C . TYR A 1 183 ? -11.794 0.765 6.092 1.00 95.12 183 TYR A C 1
ATOM 1455 O O . TYR A 1 183 ? -11.430 1.671 5.348 1.00 95.12 183 TYR A O 1
ATOM 1463 N N . ARG A 1 184 ? -13.063 0.618 6.485 1.00 96.81 184 ARG A N 1
ATOM 1464 C CA . ARG A 1 184 ? -14.156 1.428 5.951 1.00 96.81 184 ARG A CA 1
ATOM 1465 C C . ARG A 1 184 ? -14.017 2.912 6.272 1.00 96.81 184 ARG A C 1
ATOM 1467 O O . ARG A 1 184 ? -14.311 3.726 5.401 1.00 96.81 184 ARG A O 1
ATOM 1474 N N . TYR A 1 185 ? -13.648 3.255 7.503 1.00 96.00 185 TYR A N 1
ATOM 1475 C CA . TYR A 1 185 ? -13.731 4.639 7.981 1.00 96.00 185 TYR A CA 1
ATOM 1476 C C . TYR A 1 185 ? -12.389 5.345 8.139 1.00 96.00 185 TYR A C 1
ATOM 1478 O O . TYR A 1 185 ? -12.380 6.568 8.205 1.00 96.00 185 TYR A O 1
ATOM 1486 N N . ILE A 1 186 ? -11.277 4.609 8.199 1.00 93.94 186 ILE A N 1
ATOM 1487 C CA . ILE A 1 186 ? -9.951 5.194 8.433 1.00 93.94 186 ILE A CA 1
ATOM 1488 C C . ILE A 1 186 ? -9.020 4.866 7.271 1.00 93.94 186 ILE A C 1
ATOM 1490 O O . ILE A 1 186 ? -8.606 5.765 6.548 1.00 93.94 186 ILE A O 1
ATOM 1494 N N . ILE A 1 187 ? -8.732 3.583 7.044 1.00 94.19 187 ILE A N 1
ATOM 1495 C CA . ILE A 1 187 ? -7.634 3.176 6.159 1.00 94.19 187 ILE A CA 1
ATOM 1496 C C . ILE A 1 187 ? -7.936 3.518 4.697 1.00 94.19 187 ILE A C 1
ATOM 1498 O O . ILE A 1 187 ? -7.096 4.132 4.049 1.00 94.19 187 ILE A O 1
ATOM 1502 N N . ILE A 1 188 ? -9.114 3.163 4.168 1.00 95.81 188 ILE A N 1
ATOM 1503 C CA . ILE A 1 188 ? -9.458 3.436 2.762 1.00 95.81 188 ILE A CA 1
ATOM 1504 C C . ILE A 1 188 ? -9.555 4.946 2.487 1.00 95.81 188 ILE A C 1
ATOM 1506 O O . ILE A 1 188 ? -8.886 5.388 1.555 1.00 95.81 188 ILE A O 1
ATOM 1510 N N . PRO A 1 189 ? -10.297 5.755 3.275 1.00 95.31 189 PRO A N 1
ATOM 1511 C CA . PRO A 1 189 ? -10.366 7.198 3.042 1.00 95.31 189 PRO A CA 1
ATOM 1512 C C . PRO A 1 189 ? -9.004 7.896 3.136 1.00 95.31 189 PRO A C 1
ATOM 1514 O O . PRO A 1 189 ? -8.676 8.706 2.276 1.00 95.31 189 PRO A O 1
ATOM 1517 N N . GLN A 1 190 ? -8.180 7.553 4.133 1.00 93.38 190 GLN A N 1
ATOM 1518 C CA . GLN A 1 190 ? -6.839 8.136 4.264 1.00 93.38 190 GLN A CA 1
ATOM 1519 C C . GLN A 1 190 ? -5.925 7.728 3.111 1.00 93.38 190 GLN A C 1
ATOM 1521 O O . GLN A 1 190 ? -5.174 8.553 2.604 1.00 93.38 190 GLN A O 1
ATOM 1526 N N . SER A 1 191 ? -6.016 6.472 2.668 1.00 93.69 191 SER A N 1
ATOM 1527 C CA . SER A 1 191 ? -5.236 5.988 1.527 1.00 93.69 191 SER A CA 1
ATOM 1528 C C . SER A 1 191 ? -5.666 6.682 0.241 1.00 93.69 191 SER A C 1
ATOM 1530 O O . SER A 1 191 ? -4.818 7.098 -0.534 1.00 93.69 191 SER A O 1
ATOM 1532 N N . GLN A 1 192 ? -6.972 6.866 0.027 1.00 94.62 192 GLN A N 1
ATOM 1533 C CA . GLN A 1 192 ? -7.478 7.634 -1.108 1.00 94.62 192 GLN A CA 1
ATOM 1534 C C . GLN A 1 192 ? -6.922 9.058 -1.093 1.00 94.62 192 GLN A C 1
ATOM 1536 O O . GLN A 1 192 ? -6.393 9.519 -2.099 1.00 94.62 192 GLN A O 1
ATOM 1541 N N . GLN A 1 193 ? -7.009 9.729 0.058 1.00 93.31 193 GLN A N 1
ATOM 1542 C CA . GLN A 1 193 ? -6.511 11.087 0.219 1.00 93.31 193 GLN A CA 1
ATOM 1543 C C . GLN A 1 193 ? -5.011 11.169 -0.084 1.00 93.31 193 GLN A C 1
ATOM 1545 O O . GLN A 1 193 ? -4.620 11.956 -0.940 1.00 93.31 193 GLN A O 1
ATOM 1550 N N . ALA A 1 194 ? -4.189 10.330 0.546 1.00 91.19 194 ALA A N 1
ATOM 1551 C CA . ALA A 1 194 ? -2.742 10.323 0.336 1.00 91.19 194 ALA A CA 1
ATOM 1552 C C . ALA A 1 194 ? -2.372 10.040 -1.130 1.00 91.19 194 ALA A C 1
ATOM 1554 O O . ALA A 1 194 ? -1.603 10.780 -1.735 1.00 91.19 194 ALA A O 1
ATOM 1555 N N . LEU A 1 195 ? -2.982 9.022 -1.743 1.00 92.56 195 LEU A N 1
ATOM 1556 C CA . LEU A 1 195 ? -2.679 8.640 -3.124 1.00 92.56 195 LEU A CA 1
ATOM 1557 C C . LEU A 1 195 ? -3.168 9.676 -4.144 1.00 92.56 195 LEU A C 1
ATOM 1559 O O . LEU A 1 195 ? -2.515 9.884 -5.163 1.00 92.56 195 LEU A O 1
ATOM 1563 N N . SER A 1 196 ? -4.286 10.357 -3.875 1.00 91.94 196 SER A N 1
ATOM 1564 C CA . SER A 1 196 ? -4.775 11.454 -4.723 1.00 91.94 196 SER A CA 1
ATOM 1565 C C . SER A 1 196 ? -3.851 12.677 -4.711 1.00 91.94 196 SER A C 1
ATOM 1567 O O . SER A 1 196 ? -3.870 13.464 -5.655 1.00 91.94 196 SER A O 1
ATOM 1569 N N . GLN A 1 197 ? -3.038 12.826 -3.659 1.00 89.88 197 GLN A N 1
ATOM 1570 C CA . GLN A 1 197 ? -2.097 13.931 -3.472 1.00 89.88 197 GLN A CA 1
ATOM 1571 C C . GLN A 1 197 ? -0.702 13.658 -4.046 1.00 89.88 197 GLN A C 1
ATOM 1573 O O . GLN A 1 197 ? 0.092 14.592 -4.111 1.00 89.88 197 GLN A O 1
ATOM 1578 N N . LEU A 1 198 ? -0.401 12.425 -4.477 1.00 86.62 198 LEU A N 1
ATOM 1579 C CA . LEU A 1 198 ? 0.844 12.118 -5.191 1.00 86.62 198 LEU A CA 1
ATOM 1580 C C . LEU A 1 198 ? 1.019 13.060 -6.380 1.00 86.62 198 LEU A C 1
ATOM 1582 O O . LEU A 1 198 ? 0.038 13.338 -7.054 1.00 86.62 198 LEU A O 1
ATOM 1586 N N . GLU A 1 199 ? 2.234 13.520 -6.662 1.00 80.12 199 GLU A N 1
ATOM 1587 C CA . GLU A 1 199 ? 2.483 14.511 -7.713 1.00 80.12 199 GLU A CA 1
ATOM 1588 C C . GLU A 1 199 ? 1.935 14.074 -9.084 1.00 80.12 199 GLU A C 1
ATOM 1590 O O . GLU A 1 199 ? 2.031 12.905 -9.476 1.00 80.12 199 GLU A O 1
ATOM 1595 N N . ASP A 1 200 ? 1.366 15.023 -9.830 1.00 79.44 200 ASP A N 1
ATOM 1596 C CA . ASP A 1 200 ? 0.965 14.779 -11.213 1.00 79.44 200 ASP A CA 1
ATOM 1597 C C . ASP A 1 200 ? 2.196 14.812 -12.103 1.00 79.44 200 ASP A C 1
ATOM 1599 O O . ASP A 1 200 ? 2.687 15.870 -12.492 1.00 79.44 200 ASP A O 1
ATOM 1603 N N . VAL A 1 201 ? 2.763 13.647 -12.378 1.00 72.31 201 VAL A N 1
ATOM 1604 C CA . VAL A 1 201 ? 4.105 13.645 -12.941 1.00 72.31 201 VAL A CA 1
ATOM 1605 C C . VAL A 1 201 ? 4.190 14.171 -14.381 1.00 72.31 201 VAL A C 1
ATOM 1607 O O . VAL A 1 201 ? 5.179 14.833 -14.696 1.00 72.31 201 VAL A O 1
ATOM 1610 N N . PRO A 1 202 ? 3.192 13.981 -15.269 1.00 73.31 202 PRO A N 1
ATOM 1611 C CA . PRO A 1 202 ? 3.121 14.747 -16.510 1.00 73.31 202 PRO A CA 1
ATOM 1612 C C . PRO A 1 202 ? 3.258 16.262 -16.308 1.00 73.31 202 PRO A C 1
ATOM 1614 O O . PRO A 1 202 ? 3.962 16.912 -17.081 1.00 73.31 202 PRO A O 1
ATOM 1617 N N . ASP A 1 203 ? 2.626 16.832 -15.284 1.00 75.94 203 ASP A N 1
ATOM 1618 C CA . ASP A 1 203 ? 2.728 18.264 -14.992 1.00 75.94 203 ASP A CA 1
ATOM 1619 C C . ASP A 1 203 ? 4.038 18.623 -14.268 1.00 75.94 203 ASP A C 1
ATOM 1621 O O . ASP A 1 203 ? 4.619 19.677 -14.545 1.00 75.94 203 ASP A O 1
ATOM 1625 N N . LEU A 1 204 ? 4.590 17.722 -13.448 1.00 73.38 204 LEU A N 1
ATOM 1626 C CA . LEU A 1 204 ? 5.937 17.851 -12.878 1.00 73.38 204 LEU A CA 1
ATOM 1627 C C . LEU A 1 204 ? 7.001 17.957 -13.979 1.00 73.38 204 LEU A C 1
ATOM 1629 O O . LEU A 1 204 ? 7.851 18.844 -13.951 1.00 73.38 204 LEU A O 1
ATOM 1633 N N . LEU A 1 205 ? 6.942 17.079 -14.981 1.00 70.12 205 LEU A N 1
ATOM 1634 C CA . LEU A 1 205 ? 7.900 17.075 -16.087 1.00 70.12 205 LEU A CA 1
ATOM 1635 C C . LEU A 1 205 ? 7.755 18.322 -16.968 1.00 70.12 205 LEU A C 1
ATOM 1637 O O . LEU A 1 205 ? 8.760 18.877 -17.409 1.00 70.12 205 LEU A O 1
ATOM 1641 N N . LYS A 1 206 ? 6.525 18.812 -17.183 1.00 71.25 206 LYS A N 1
ATOM 1642 C CA . LYS A 1 206 ? 6.290 20.093 -17.875 1.00 71.25 206 LYS A CA 1
ATOM 1643 C C . LYS A 1 206 ? 6.817 21.291 -17.083 1.00 71.25 206 LYS A C 1
ATOM 1645 O O . LYS A 1 206 ? 7.279 22.249 -17.695 1.00 71.25 206 LYS A O 1
ATOM 1650 N N . SER A 1 207 ? 6.733 21.255 -15.753 1.00 72.38 207 SER A N 1
ATOM 1651 C CA . SER A 1 207 ? 7.210 22.336 -14.878 1.00 72.38 207 SER A CA 1
ATOM 1652 C C . SER A 1 207 ? 8.726 22.317 -14.648 1.00 72.38 207 SER A C 1
ATOM 1654 O O . SER A 1 207 ? 9.282 23.340 -14.255 1.00 72.38 207 SER A O 1
ATOM 1656 N N . HIS A 1 208 ? 9.413 21.215 -14.977 1.00 65.94 208 HIS A N 1
ATOM 1657 C CA . HIS A 1 208 ? 10.871 21.061 -14.859 1.00 65.94 208 HIS A CA 1
ATOM 1658 C C . HIS A 1 208 ? 11.547 20.701 -16.206 1.00 65.94 208 HIS A C 1
ATOM 1660 O O . HIS A 1 208 ? 12.266 19.701 -16.298 1.00 65.94 208 HIS A O 1
ATOM 1666 N N . PRO A 1 209 ? 11.373 21.512 -17.273 1.00 59.53 209 PRO A N 1
ATOM 1667 C CA . PRO A 1 209 ? 11.796 21.154 -18.633 1.00 59.53 209 PRO A CA 1
ATOM 1668 C C . PRO A 1 209 ? 13.314 20.926 -18.771 1.00 59.53 209 PRO A C 1
ATOM 1670 O O . PRO A 1 209 ? 13.749 20.087 -19.564 1.00 59.53 209 PRO A O 1
ATOM 1673 N N . ASN A 1 210 ? 14.127 21.599 -17.954 1.00 56.09 210 ASN A N 1
ATOM 1674 C CA . ASN A 1 210 ? 15.595 21.608 -18.035 1.00 56.09 210 ASN A CA 1
ATOM 1675 C C . ASN A 1 210 ? 16.231 20.236 -17.715 1.00 56.09 210 ASN A C 1
ATOM 1677 O O . ASN A 1 210 ? 17.367 19.962 -18.104 1.00 56.09 210 ASN A O 1
ATOM 1681 N N . TRP A 1 211 ? 15.496 19.345 -17.039 1.00 59.69 211 TRP A N 1
ATOM 1682 C CA . TRP A 1 211 ? 15.957 17.993 -16.698 1.00 59.69 211 TRP A CA 1
ATOM 1683 C C . TRP A 1 211 ? 15.978 17.055 -17.915 1.00 59.69 211 TRP A C 1
ATOM 1685 O O . TRP A 1 211 ? 16.689 16.053 -17.926 1.00 59.69 211 TRP A O 1
ATOM 1695 N N . THR A 1 212 ? 15.215 17.372 -18.964 1.00 58.31 212 THR A N 1
ATOM 1696 C CA . THR A 1 212 ? 14.913 16.411 -20.037 1.00 58.31 212 THR A CA 1
ATOM 1697 C C . THR A 1 212 ? 15.874 16.435 -21.219 1.00 58.31 212 THR A C 1
ATOM 1699 O O . THR A 1 212 ? 15.893 15.482 -21.988 1.00 58.31 212 THR A O 1
ATOM 1702 N N . LYS A 1 213 ? 16.680 17.480 -21.415 1.00 56.09 213 LYS A N 1
ATOM 1703 C CA . LYS A 1 213 ? 17.581 17.528 -22.580 1.00 56.09 213 LYS A CA 1
ATOM 1704 C C . LYS A 1 213 ? 18.986 17.943 -22.203 1.00 56.09 213 LYS A C 1
ATOM 1706 O O . LYS A 1 213 ? 19.914 17.176 -22.416 1.00 56.09 213 LYS A O 1
ATOM 1711 N N . GLU A 1 214 ? 19.127 19.098 -21.571 1.00 61.31 214 GLU A N 1
ATOM 1712 C CA . GLU A 1 214 ? 20.429 19.639 -21.179 1.00 61.31 214 GLU A CA 1
ATOM 1713 C C . GLU A 1 214 ? 21.044 18.834 -20.032 1.00 61.31 214 GLU A C 1
ATOM 1715 O O . GLU A 1 214 ? 22.203 18.436 -20.122 1.00 61.31 214 GLU A O 1
ATOM 1720 N N . ALA A 1 215 ? 20.257 18.488 -19.005 1.00 64.50 215 ALA A N 1
ATOM 1721 C CA . ALA A 1 215 ? 20.746 17.654 -17.909 1.00 64.50 215 ALA A CA 1
ATOM 1722 C C . ALA A 1 215 ? 21.117 16.234 -18.372 1.00 64.50 215 ALA A C 1
ATOM 1724 O O . ALA A 1 215 ? 22.163 15.727 -17.978 1.00 64.50 215 ALA A O 1
ATOM 1725 N N . MET A 1 216 ? 20.319 15.608 -19.249 1.00 62.19 216 MET A N 1
ATOM 1726 C CA . MET A 1 216 ? 20.658 14.289 -19.804 1.00 62.19 216 MET A CA 1
ATOM 1727 C C . MET A 1 216 ? 21.901 14.336 -20.705 1.00 62.19 216 MET A C 1
ATOM 1729 O O . MET A 1 216 ? 22.754 13.459 -20.592 1.00 62.19 216 MET A O 1
ATOM 1733 N N . GLN A 1 217 ? 22.045 15.362 -21.551 1.00 63.88 217 GLN A N 1
ATOM 1734 C CA . GLN A 1 217 ? 23.239 15.556 -22.384 1.00 63.88 217 GLN A CA 1
ATOM 1735 C C . GLN A 1 217 ? 24.495 15.798 -21.537 1.00 63.88 217 GLN A C 1
ATOM 1737 O O . GLN A 1 217 ? 25.540 15.212 -21.810 1.00 63.88 217 GLN A O 1
ATOM 1742 N N . HIS A 1 218 ? 24.383 16.599 -20.476 1.00 67.81 218 HIS A N 1
ATOM 1743 C CA . HIS A 1 218 ? 25.472 16.850 -19.534 1.00 67.81 218 HIS A CA 1
ATOM 1744 C C . HIS A 1 218 ? 25.858 15.593 -18.738 1.00 67.81 218 HIS A C 1
ATOM 1746 O O . HIS A 1 218 ? 27.036 15.294 -18.551 1.00 67.81 218 HIS A O 1
ATOM 1752 N N . TRP A 1 219 ? 24.879 14.799 -18.304 1.00 63.62 219 TRP A N 1
ATOM 1753 C CA . TRP A 1 219 ? 25.155 13.554 -17.587 1.00 63.62 219 TRP A CA 1
ATOM 1754 C C . TRP A 1 219 ? 25.825 12.515 -18.496 1.00 63.62 219 TRP A C 1
ATOM 1756 O O . TRP A 1 219 ? 26.778 11.852 -18.090 1.00 63.62 219 TRP A O 1
ATOM 1766 N N . GLN A 1 220 ? 25.387 12.419 -19.757 1.00 67.50 220 GLN A N 1
ATOM 1767 C CA . GLN A 1 220 ? 26.033 11.580 -20.769 1.00 67.50 220 GLN A CA 1
ATOM 1768 C C . GLN A 1 220 ? 27.474 12.021 -21.053 1.00 67.50 220 GLN A C 1
ATOM 1770 O O . GLN A 1 220 ? 28.344 11.157 -21.172 1.00 67.50 220 GLN A O 1
ATOM 1775 N N . SER A 1 221 ? 27.755 13.331 -21.114 1.00 70.25 221 SER A N 1
ATOM 1776 C CA . SER A 1 221 ? 29.126 13.815 -21.315 1.00 70.25 221 SER A CA 1
ATOM 1777 C C . SER A 1 221 ? 30.038 13.460 -20.141 1.00 70.25 221 SER A C 1
ATOM 1779 O O . SER A 1 221 ? 31.147 12.990 -20.373 1.00 70.25 221 SER A O 1
ATOM 1781 N N . ILE A 1 222 ? 29.554 13.585 -18.898 1.00 71.88 222 ILE A N 1
ATOM 1782 C CA . ILE A 1 222 ? 30.313 13.195 -17.696 1.00 71.88 222 ILE A CA 1
ATOM 1783 C C . ILE A 1 222 ? 30.621 11.693 -17.699 1.00 71.88 222 ILE A C 1
ATOM 1785 O O . ILE A 1 222 ? 31.744 11.290 -17.409 1.00 71.88 222 ILE A O 1
ATOM 1789 N N . GLN A 1 223 ? 29.650 10.841 -18.040 1.00 68.75 223 GLN A N 1
ATOM 1790 C CA . GLN A 1 223 ? 29.888 9.395 -18.109 1.00 68.75 223 GLN A CA 1
ATOM 1791 C C . GLN A 1 223 ? 30.891 9.024 -19.203 1.00 68.75 223 GLN A C 1
ATOM 1793 O O . GLN A 1 223 ? 31.748 8.167 -18.989 1.00 68.75 223 GLN A O 1
ATOM 1798 N N . PHE A 1 224 ? 30.817 9.686 -20.360 1.00 66.19 224 PHE A N 1
ATO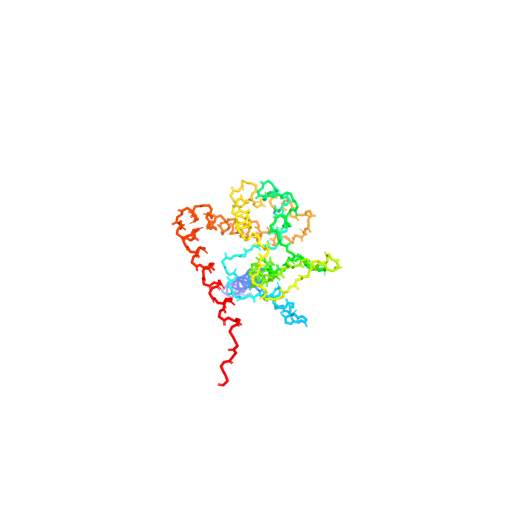M 1799 C CA . PHE A 1 224 ? 31.782 9.494 -21.437 1.00 66.19 224 PHE A CA 1
ATOM 1800 C C . PHE A 1 224 ? 33.197 9.889 -20.991 1.00 66.19 224 PHE A C 1
ATOM 1802 O O . PHE A 1 224 ? 34.134 9.109 -21.158 1.00 66.19 224 PHE A O 1
ATOM 1809 N N . GLU A 1 225 ? 33.345 11.045 -20.349 1.00 70.81 225 GLU A N 1
ATOM 1810 C CA . GLU A 1 225 ? 34.621 11.548 -19.833 1.00 70.81 225 GLU A CA 1
ATOM 1811 C C . GLU A 1 225 ? 35.203 10.636 -18.735 1.00 70.81 225 GLU A C 1
ATOM 1813 O O . GLU A 1 225 ? 36.368 10.242 -18.803 1.00 70.81 225 GLU A O 1
ATOM 1818 N N . ASN A 1 226 ? 34.372 10.178 -17.794 1.00 70.69 226 ASN A N 1
ATOM 1819 C CA . ASN A 1 226 ? 34.772 9.223 -16.755 1.00 70.69 226 ASN A CA 1
ATOM 1820 C C . ASN A 1 226 ? 35.177 7.859 -17.333 1.00 70.69 226 ASN A C 1
ATOM 1822 O O . ASN A 1 226 ? 36.135 7.244 -16.860 1.00 70.69 226 ASN A O 1
ATOM 1826 N N . SER A 1 227 ? 34.483 7.384 -18.373 1.00 66.06 227 SER A N 1
ATOM 1827 C CA . SER A 1 227 ? 34.833 6.125 -19.040 1.00 66.06 227 SER A CA 1
ATOM 1828 C C . SER A 1 227 ? 36.203 6.202 -19.720 1.00 66.06 227 SER A C 1
ATOM 1830 O O . SER A 1 227 ? 36.980 5.254 -19.631 1.00 66.06 227 SER A O 1
ATOM 1832 N N . GLN A 1 228 ? 36.549 7.354 -20.304 1.00 66.38 228 GLN A N 1
ATOM 1833 C CA . GLN A 1 228 ? 37.860 7.615 -20.905 1.00 66.38 228 GLN A CA 1
ATOM 1834 C C . GLN A 1 228 ? 38.955 7.706 -19.831 1.00 66.38 228 GLN A C 1
ATOM 1836 O O . GLN A 1 228 ? 40.013 7.096 -19.973 1.00 66.38 228 GLN A O 1
ATOM 1841 N N . ALA A 1 229 ? 38.681 8.398 -18.719 1.00 59.88 229 ALA A N 1
ATOM 1842 C CA . ALA A 1 229 ? 39.614 8.529 -17.599 1.00 59.88 229 ALA A CA 1
ATOM 1843 C C . ALA A 1 229 ? 39.937 7.179 -16.931 1.00 59.88 229 ALA A C 1
ATOM 1845 O O . ALA A 1 229 ? 41.074 6.949 -16.526 1.00 59.88 229 ALA A O 1
ATOM 1846 N N . SER A 1 230 ? 38.968 6.259 -16.870 1.00 56.69 230 SER A N 1
ATOM 1847 C CA . SER A 1 230 ? 39.155 4.908 -16.314 1.00 56.69 230 SER A CA 1
ATOM 1848 C C . SER A 1 230 ? 39.998 3.962 -17.186 1.00 56.69 230 SER A C 1
ATOM 1850 O O . SER A 1 230 ? 40.394 2.897 -16.717 1.00 56.69 230 SER A O 1
ATOM 1852 N N . GLN A 1 231 ? 40.282 4.338 -18.441 1.00 56.56 231 GLN A N 1
ATOM 1853 C CA . GLN A 1 231 ? 41.146 3.579 -19.356 1.00 56.56 231 GLN A CA 1
ATOM 1854 C C . GLN A 1 231 ? 42.601 4.066 -19.370 1.00 56.56 231 GLN A C 1
ATOM 1856 O O . GLN A 1 231 ? 43.438 3.478 -20.058 1.00 56.56 231 GLN A O 1
ATOM 1861 N N . LEU A 1 232 ? 42.929 5.119 -18.617 1.00 51.78 232 LEU A N 1
ATOM 1862 C CA . LEU A 1 232 ? 44.309 5.565 -18.467 1.00 51.78 232 LEU A CA 1
ATOM 1863 C C . LEU A 1 232 ? 45.062 4.597 -17.535 1.00 51.78 232 LEU A C 1
ATOM 1865 O O . LEU A 1 232 ? 44.550 4.261 -16.465 1.00 51.78 232 LEU A O 1
ATOM 1869 N N . PRO A 1 233 ? 46.266 4.124 -17.908 1.00 52.53 233 PRO A N 1
ATOM 1870 C CA . PRO A 1 233 ? 47.069 3.297 -17.017 1.00 52.53 233 PRO A CA 1
ATOM 1871 C C . PRO A 1 233 ? 47.414 4.084 -15.747 1.00 52.53 233 PRO A C 1
ATOM 1873 O O . PRO A 1 233 ? 47.705 5.280 -15.815 1.00 52.53 233 PRO A O 1
ATOM 1876 N N . ASN A 1 234 ? 47.382 3.407 -14.594 1.00 53.72 234 ASN A N 1
ATOM 1877 C CA . ASN A 1 234 ? 47.754 4.016 -13.317 1.00 53.72 234 ASN A CA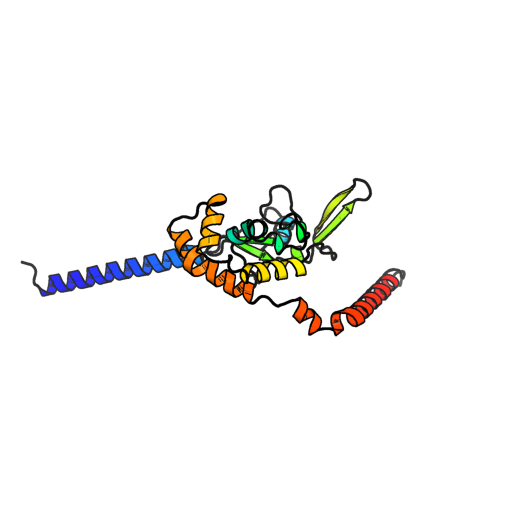 1
ATOM 1878 C C . ASN A 1 234 ? 49.148 4.657 -13.429 1.00 53.72 234 ASN A C 1
ATOM 1880 O O . ASN A 1 234 ? 50.068 3.992 -13.919 1.00 53.72 234 ASN A O 1
ATOM 1884 N N . PRO A 1 235 ? 49.328 5.908 -12.973 1.00 51.06 235 PRO A N 1
ATOM 1885 C CA . PRO A 1 235 ? 50.654 6.498 -12.901 1.00 51.06 235 PRO A CA 1
ATOM 1886 C C . PRO A 1 235 ? 51.510 5.666 -11.936 1.00 51.06 235 PRO A C 1
ATOM 1888 O O . PRO A 1 235 ? 51.104 5.414 -10.800 1.00 51.06 235 PRO A O 1
ATOM 1891 N N . THR A 1 236 ? 52.651 5.193 -12.441 1.00 53.12 236 THR A N 1
ATOM 1892 C CA . THR A 1 236 ? 53.708 4.495 -11.691 1.00 53.12 236 THR A CA 1
ATOM 1893 C C . THR A 1 236 ? 54.357 5.387 -10.651 1.00 53.12 236 THR A C 1
ATOM 1895 O O . THR A 1 236 ? 54.620 6.560 -11.008 1.00 53.12 236 THR A O 1
#